Protein AF-A0A7S0ACU0-F1 (afdb_monomer)

Secondary structure (DSSP, 8-state):
---------------PPPPPEEEEETTS-GGGTTTTHHHHHHTTS-GGGTHHHHHHHHHHTTGGGS-THHHHHHHHHHHHH-HHHHHHHHHHHHHHHHTT----HHHHHHHHTHHHHHHHH-TT----PPPPEEEEEE-TTS-EEEEEE---SSGGGGGG-EEEEEE-GGG-EEEEEEESS-STT--SEEEETTTEEEE------

Radius of gyration: 19.1 Å; Cα contacts (8 Å, |Δi|>4): 267; chains: 1; bounding box: 38×54×59 Å

pLDDT: mean 87.56, std 16.33, range [36.94, 98.31]

Structure (mmCIF, N/CA/C/O backbone):
data_AF-A0A7S0ACU0-F1
#
_entry.id   AF-A0A7S0ACU0-F1
#
loop_
_atom_site.group_PDB
_atom_site.id
_atom_site.type_symbol
_atom_site.label_atom_id
_atom_site.label_alt_id
_atom_site.label_comp_id
_atom_site.label_asym_id
_atom_site.label_entity_id
_atom_site.label_seq_id
_atom_site.pdbx_PDB_ins_code
_atom_site.Cartn_x
_atom_site.Cartn_y
_atom_site.Cartn_z
_atom_site.occupancy
_atom_site.B_iso_or_equiv
_atom_site.auth_seq_id
_atom_site.auth_comp_id
_atom_site.auth_asym_id
_atom_site.auth_atom_id
_atom_site.pdbx_PDB_model_num
ATOM 1 N N . MET A 1 1 ? -15.980 -36.092 37.948 1.00 37.62 1 MET A N 1
ATOM 2 C CA . MET A 1 1 ? -15.256 -36.472 36.716 1.00 37.62 1 MET A CA 1
ATOM 3 C C . MET A 1 1 ? -15.548 -35.446 35.616 1.00 37.62 1 MET A C 1
ATOM 5 O O . MET A 1 1 ? -16.287 -35.740 34.692 1.00 37.62 1 MET A O 1
ATOM 9 N N . LEU A 1 2 ? -15.049 -34.212 35.766 1.00 36.94 2 LEU A N 1
ATOM 10 C CA . LEU A 1 2 ? -15.213 -33.113 34.794 1.00 36.94 2 LEU A CA 1
ATOM 11 C C . LEU A 1 2 ? -14.184 -32.008 35.104 1.00 36.94 2 LEU A C 1
ATOM 13 O O . LEU A 1 2 ? -14.514 -30.896 35.491 1.00 36.94 2 LEU A O 1
ATOM 17 N N . GLN A 1 3 ? -12.903 -32.361 35.023 1.00 41.22 3 GLN A N 1
ATOM 18 C CA . GLN A 1 3 ? -11.782 -31.418 35.090 1.00 41.22 3 GLN A CA 1
ATOM 19 C C . GLN A 1 3 ? -10.667 -31.937 34.182 1.00 41.22 3 GLN A C 1
ATOM 21 O O . GLN A 1 3 ? -9.696 -32.508 34.657 1.00 41.22 3 GLN A O 1
ATOM 26 N N . ALA A 1 4 ? -10.844 -31.817 32.868 1.00 43.84 4 ALA A N 1
ATOM 27 C CA . ALA A 1 4 ? -9.765 -32.006 31.896 1.00 43.84 4 ALA A CA 1
ATOM 28 C C . ALA A 1 4 ? -10.241 -31.555 30.511 1.00 43.84 4 ALA A C 1
ATOM 30 O O . ALA A 1 4 ? -10.623 -32.392 29.707 1.00 43.84 4 ALA A O 1
ATOM 31 N N . LEU A 1 5 ? -10.287 -30.242 30.253 1.00 40.16 5 LEU A N 1
ATOM 32 C CA . LEU A 1 5 ? -10.339 -29.672 28.890 1.00 40.16 5 LEU A CA 1
ATOM 33 C C . LEU A 1 5 ? -10.097 -28.147 28.899 1.00 40.16 5 LEU A C 1
ATOM 35 O O . LEU A 1 5 ? -10.743 -27.390 28.186 1.00 40.16 5 LEU A O 1
ATOM 39 N N . ALA A 1 6 ? -9.162 -27.675 29.730 1.00 43.44 6 ALA A N 1
ATOM 40 C CA . ALA A 1 6 ? -8.744 -26.265 29.761 1.00 43.44 6 ALA A CA 1
ATOM 41 C C . ALA A 1 6 ? -7.253 -26.075 29.427 1.00 43.44 6 ALA A C 1
ATOM 43 O O . ALA A 1 6 ? -6.671 -25.039 29.730 1.00 43.44 6 ALA A O 1
ATOM 44 N N . ALA A 1 7 ? -6.619 -27.068 28.803 1.00 44.06 7 ALA A N 1
ATOM 45 C CA . ALA A 1 7 ? -5.207 -27.020 28.450 1.00 44.06 7 ALA A CA 1
ATOM 46 C C . ALA A 1 7 ? -5.041 -27.386 26.975 1.00 44.06 7 ALA A C 1
ATOM 48 O O . ALA A 1 7 ? -5.123 -28.559 26.629 1.00 44.06 7 ALA A O 1
ATOM 49 N N . CYS A 1 8 ? -4.897 -26.356 26.134 1.00 38.16 8 CYS A N 1
ATOM 50 C CA . CYS A 1 8 ? -4.106 -26.308 24.892 1.00 38.16 8 CYS A CA 1
ATOM 51 C C . CYS A 1 8 ? -4.628 -25.210 23.952 1.00 38.16 8 CYS A C 1
ATOM 53 O O . CYS A 1 8 ? -5.003 -25.457 22.813 1.00 38.16 8 CYS A O 1
ATOM 55 N N . VAL A 1 9 ? -4.586 -23.960 24.411 1.00 43.41 9 VAL A N 1
ATOM 56 C CA . VAL A 1 9 ? -4.218 -22.862 23.511 1.00 43.41 9 VAL A CA 1
ATOM 57 C C . VAL A 1 9 ? -2.882 -22.358 24.029 1.00 43.41 9 VAL A C 1
ATOM 59 O O . VAL A 1 9 ? -2.783 -21.314 24.665 1.00 43.41 9 VAL A O 1
ATOM 62 N N . VAL A 1 10 ? -1.839 -23.171 23.836 1.00 41.75 10 VAL A N 1
ATOM 63 C CA . VAL A 1 10 ? -0.476 -22.644 23.848 1.00 41.75 10 VAL A CA 1
ATOM 64 C C . VAL A 1 10 ? -0.426 -21.731 22.637 1.00 41.75 10 VAL A C 1
ATOM 66 O O . VAL A 1 10 ? -0.295 -22.184 21.502 1.00 41.75 10 VAL A O 1
ATOM 69 N N . GLY A 1 11 ? -0.656 -20.443 22.879 1.00 39.25 11 GLY A N 1
ATOM 70 C CA . GLY A 1 11 ? -0.396 -19.421 21.892 1.00 39.25 11 GLY A CA 1
ATOM 71 C C . GLY A 1 11 ? 1.070 -19.541 21.517 1.00 39.25 11 GLY A C 1
ATOM 72 O O . GLY A 1 11 ? 1.942 -19.157 22.294 1.00 39.25 11 GLY A O 1
ATOM 73 N N . LEU A 1 12 ? 1.342 -20.071 20.326 1.00 38.56 12 LEU A N 1
ATOM 74 C CA . LEU A 1 12 ? 2.541 -19.708 19.592 1.00 38.56 12 LEU A CA 1
ATOM 75 C C . LEU A 1 12 ? 2.435 -18.200 19.329 1.00 38.56 12 LEU A C 1
ATOM 77 O O . LEU A 1 12 ? 2.059 -17.756 18.250 1.00 38.56 12 LEU A O 1
ATOM 81 N N . VAL A 1 13 ? 2.756 -17.390 20.333 1.00 43.22 13 VAL A N 1
ATOM 82 C CA . VAL A 1 13 ? 3.259 -16.049 20.079 1.00 43.22 13 VAL A CA 1
ATOM 83 C C . VAL A 1 13 ? 4.705 -16.284 19.675 1.00 43.22 13 VAL A C 1
ATOM 85 O O . VAL A 1 13 ? 5.627 -16.149 20.473 1.00 43.22 13 VAL A O 1
ATOM 88 N N . ALA A 1 14 ? 4.909 -16.740 18.435 1.00 44.75 14 ALA A N 1
ATOM 89 C CA . ALA A 1 14 ? 6.182 -16.483 17.791 1.00 44.75 14 ALA A CA 1
ATOM 90 C C . ALA A 1 14 ? 6.399 -14.977 17.947 1.00 44.75 14 ALA A C 1
ATOM 92 O O . ALA A 1 14 ? 5.521 -14.201 17.569 1.00 44.75 14 ALA A O 1
ATOM 93 N N . ALA A 1 15 ? 7.495 -14.579 18.592 1.00 41.75 15 ALA A N 1
ATOM 94 C CA . ALA A 1 15 ? 7.873 -13.182 18.720 1.00 41.75 15 ALA A CA 1
ATOM 95 C C . ALA A 1 15 ? 8.144 -12.640 17.309 1.00 41.75 15 ALA A C 1
ATOM 97 O O . ALA A 1 15 ? 9.270 -12.648 16.823 1.00 41.75 15 ALA A O 1
ATOM 98 N N . SER A 1 16 ? 7.085 -12.262 16.600 1.00 65.31 16 SER A N 1
ATOM 99 C CA . SER A 1 16 ? 7.174 -11.550 15.342 1.00 65.31 16 SER A CA 1
ATOM 100 C C . SER A 1 16 ? 7.453 -10.101 15.691 1.00 65.31 16 SER A C 1
ATOM 102 O O . SER A 1 16 ? 6.640 -9.469 16.372 1.00 65.31 16 SER A O 1
ATOM 104 N N . THR A 1 17 ? 8.587 -9.574 15.235 1.00 79.50 17 THR A N 1
ATOM 105 C CA . THR A 1 17 ? 8.820 -8.131 15.242 1.00 79.50 17 THR A CA 1
ATOM 106 C C . THR A 1 17 ? 7.629 -7.467 14.547 1.00 79.50 17 THR A C 1
ATOM 108 O O . THR A 1 17 ? 7.300 -7.868 13.425 1.00 79.50 17 THR A O 1
ATOM 111 N N . PRO A 1 18 ? 6.930 -6.522 15.199 1.00 86.94 18 PRO A N 1
ATOM 112 C CA . PRO A 1 18 ? 5.824 -5.836 14.554 1.00 86.94 18 PRO A CA 1
ATOM 113 C C . PRO A 1 18 ? 6.342 -5.092 13.316 1.00 86.94 18 PRO A C 1
ATOM 115 O O . PRO A 1 18 ? 7.474 -4.598 13.339 1.00 86.94 18 PRO A O 1
ATOM 118 N N . PRO A 1 19 ? 5.540 -4.992 12.241 1.00 92.50 19 PRO A N 1
ATOM 119 C CA . PRO A 1 19 ? 5.916 -4.180 11.094 1.00 92.50 19 PRO A CA 1
ATOM 120 C C . PRO A 1 19 ? 6.144 -2.727 11.535 1.00 92.50 19 PRO A C 1
ATOM 122 O O . PRO A 1 19 ? 5.465 -2.261 12.463 1.00 92.50 19 PRO A O 1
ATOM 125 N N . PRO A 1 20 ? 7.070 -1.999 10.890 1.00 95.06 20 PRO A N 1
ATOM 126 C CA . PRO A 1 20 ? 7.347 -0.622 11.256 1.00 95.06 20 PRO A CA 1
ATOM 127 C C . PRO A 1 20 ? 6.072 0.224 11.170 1.00 95.06 20 PRO A C 1
ATOM 129 O O . PRO A 1 20 ? 5.258 0.095 10.250 1.00 95.06 20 PRO A O 1
ATOM 132 N N . ALA A 1 21 ? 5.876 1.070 12.180 1.00 95.81 21 ALA A N 1
ATOM 133 C CA . ALA A 1 21 ? 4.723 1.952 12.250 1.00 95.81 21 ALA A CA 1
ATOM 134 C C . ALA A 1 21 ? 4.908 3.160 11.326 1.00 95.81 21 ALA A C 1
ATOM 136 O O . ALA A 1 21 ? 6.007 3.718 11.241 1.00 95.81 21 ALA A O 1
ATOM 137 N N . PHE A 1 22 ? 3.825 3.588 10.685 1.00 97.25 22 PHE A N 1
ATOM 138 C CA . PHE A 1 22 ? 3.787 4.771 9.834 1.00 97.25 22 PHE A CA 1
ATOM 139 C C . PHE A 1 22 ? 2.453 5.508 10.001 1.00 97.25 22 PHE A C 1
ATOM 141 O O . PHE A 1 22 ? 1.385 4.890 10.052 1.00 97.25 22 PHE A O 1
ATOM 148 N N . GLU A 1 23 ? 2.513 6.834 10.112 1.00 97.50 23 GLU A N 1
ATOM 149 C CA . GLU A 1 23 ? 1.326 7.677 10.235 1.00 97.50 23 GLU A CA 1
ATOM 150 C C . GLU A 1 23 ? 0.996 8.316 8.888 1.00 97.50 23 GLU A C 1
ATOM 152 O O . GLU A 1 23 ? 1.799 9.050 8.321 1.00 97.50 23 GLU A O 1
ATOM 157 N N . VAL A 1 24 ? -0.208 8.046 8.393 1.00 97.44 24 VAL A N 1
ATOM 158 C CA . VAL A 1 24 ? -0.747 8.646 7.175 1.00 97.44 24 VAL A CA 1
ATOM 159 C C . VAL A 1 24 ? -1.578 9.852 7.596 1.00 97.44 24 VAL A C 1
ATOM 161 O O . VAL A 1 24 ? -2.700 9.699 8.088 1.00 97.44 24 VAL A O 1
ATOM 164 N N . ASN A 1 25 ? -1.028 11.054 7.438 1.00 97.25 25 ASN A N 1
ATOM 165 C CA . ASN A 1 25 ? -1.750 12.282 7.756 1.00 97.25 25 ASN A CA 1
ATOM 166 C C . ASN A 1 25 ? -2.656 12.692 6.586 1.00 97.25 25 ASN A C 1
ATOM 168 O O . ASN A 1 25 ? -2.197 13.227 5.579 1.00 97.25 25 ASN A O 1
ATOM 172 N N . LEU A 1 26 ? -3.962 12.479 6.747 1.00 96.69 26 LEU A N 1
ATOM 173 C CA . LEU A 1 26 ? -4.975 12.751 5.728 1.00 96.69 26 LEU A CA 1
ATOM 174 C C . LEU A 1 26 ? -5.248 14.246 5.509 1.00 96.69 26 LEU A C 1
ATOM 176 O O . LEU A 1 26 ? -5.967 14.587 4.572 1.00 96.69 26 LEU A O 1
ATOM 180 N N . THR A 1 27 ? -4.681 15.138 6.331 1.00 97.00 27 THR A N 1
ATOM 181 C CA . THR A 1 27 ? -4.747 16.589 6.091 1.00 97.00 27 THR A CA 1
ATOM 182 C C . THR A 1 27 ? -3.709 17.076 5.081 1.00 97.00 27 THR A C 1
ATOM 184 O O . THR A 1 27 ? -3.821 18.199 4.592 1.00 97.00 27 THR A O 1
ATOM 187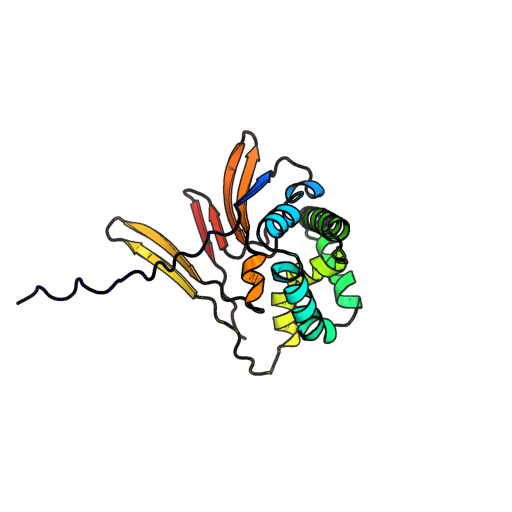 N N . LEU A 1 28 ? -2.710 16.250 4.750 1.00 98.00 28 LEU A N 1
ATOM 188 C CA . LEU A 1 28 ? -1.723 16.573 3.725 1.00 98.00 28 LEU A CA 1
ATOM 189 C C . LEU A 1 28 ? -2.316 16.420 2.314 1.00 98.00 28 LEU A C 1
ATOM 191 O O . LEU A 1 28 ? -3.211 15.587 2.104 1.00 98.00 28 LEU A O 1
ATOM 195 N N . PRO A 1 29 ? -1.781 17.164 1.321 1.00 98.25 29 PRO A N 1
ATOM 196 C CA . PRO A 1 29 ? -2.053 16.889 -0.085 1.00 98.25 29 PRO A CA 1
ATOM 197 C C . PRO A 1 29 ? -1.793 15.406 -0.397 1.00 98.25 29 PRO A C 1
ATOM 199 O O . PRO A 1 29 ? -0.795 14.884 0.105 1.00 98.25 29 PRO A O 1
ATOM 202 N N . PRO A 1 30 ? -2.629 14.731 -1.214 1.00 98.19 30 PRO A N 1
ATOM 203 C CA . PRO A 1 30 ? -2.528 13.289 -1.457 1.00 98.19 30 PRO A CA 1
ATOM 204 C C . PRO A 1 30 ? -1.113 12.802 -1.787 1.00 98.19 30 PRO A C 1
ATOM 206 O O . PRO A 1 30 ? -0.618 11.881 -1.145 1.00 98.19 30 PRO A O 1
ATOM 209 N N . PHE A 1 31 ? -0.415 13.517 -2.672 1.00 98.25 31 PHE A N 1
ATOM 210 C CA . PHE A 1 31 ? 0.984 13.272 -3.031 1.00 98.25 31 PHE A CA 1
ATOM 211 C C . PHE A 1 31 ? 1.932 13.109 -1.827 1.00 98.25 31 PHE A C 1
ATOM 213 O O . PHE A 1 31 ? 2.843 12.293 -1.848 1.00 98.25 31 PHE A O 1
ATOM 220 N N . ASN A 1 32 ? 1.688 13.842 -0.739 1.00 98.31 32 ASN A N 1
ATOM 221 C CA . ASN A 1 32 ? 2.551 13.873 0.440 1.00 98.31 32 ASN A CA 1
ATOM 222 C C . ASN A 1 32 ? 2.115 12.918 1.563 1.00 98.31 32 ASN A C 1
ATOM 224 O O . ASN A 1 32 ? 2.837 12.780 2.547 1.00 98.31 32 ASN A O 1
ATOM 228 N N . ARG A 1 33 ? 0.944 12.270 1.470 1.00 97.88 33 ARG A N 1
ATOM 229 C CA . ARG A 1 33 ? 0.377 11.473 2.582 1.00 97.88 33 ARG A CA 1
ATOM 230 C C . ARG A 1 33 ? 1.233 10.264 2.965 1.00 97.88 33 ARG A C 1
ATOM 232 O O . ARG A 1 33 ? 1.201 9.841 4.118 1.00 97.88 33 ARG A O 1
ATOM 239 N N . TYR A 1 34 ? 1.978 9.726 2.002 1.00 97.31 34 TYR A N 1
ATOM 240 C CA . TYR A 1 34 ? 2.861 8.570 2.168 1.00 97.31 34 TYR A CA 1
ATOM 241 C C . TYR A 1 34 ? 4.348 8.922 2.086 1.00 97.31 34 TYR A C 1
ATOM 243 O O . TYR A 1 34 ? 5.181 8.022 2.123 1.00 97.31 34 TYR A O 1
ATOM 251 N N . HIS A 1 35 ? 4.700 10.207 2.009 1.00 96.75 35 HIS A N 1
ATOM 252 C CA . HIS A 1 35 ? 6.098 10.616 1.941 1.00 96.75 35 HIS A CA 1
ATOM 253 C C . HIS A 1 35 ? 6.838 10.190 3.223 1.00 96.75 35 HIS A C 1
ATOM 255 O O . HIS A 1 35 ? 6.444 10.539 4.338 1.00 96.75 35 HIS A O 1
ATOM 261 N N . GLY A 1 36 ? 7.899 9.403 3.062 1.00 96.81 36 GLY A N 1
ATOM 262 C CA . GLY A 1 36 ? 8.671 8.780 4.135 1.00 96.81 36 GLY A CA 1
ATOM 263 C C . GLY A 1 36 ? 8.326 7.305 4.363 1.00 96.81 36 GLY A C 1
ATOM 264 O O . GLY A 1 36 ? 8.984 6.653 5.179 1.00 96.81 36 GLY A O 1
ATOM 265 N N . ALA A 1 37 ? 7.307 6.759 3.691 1.00 97.00 37 ALA A N 1
ATOM 266 C CA . ALA A 1 37 ? 6.910 5.361 3.848 1.00 97.00 37 ALA A CA 1
ATOM 267 C C . ALA A 1 37 ? 7.976 4.409 3.289 1.00 97.00 37 ALA A C 1
ATOM 269 O O . ALA A 1 37 ? 8.290 3.400 3.926 1.00 97.00 37 ALA A O 1
ATOM 270 N N . VAL A 1 38 ? 8.578 4.751 2.143 1.00 97.12 38 VAL A N 1
ATOM 271 C CA . VAL A 1 38 ? 9.663 3.959 1.542 1.00 97.12 38 VAL A CA 1
ATOM 272 C C . VAL A 1 38 ? 10.875 3.980 2.461 1.00 97.12 38 VAL A C 1
ATOM 274 O O . VAL A 1 38 ? 11.390 2.920 2.822 1.00 97.12 38 VAL A O 1
ATOM 277 N N . ARG A 1 39 ? 11.279 5.169 2.924 1.00 96.75 39 ARG A N 1
ATOM 278 C CA . ARG A 1 39 ? 12.377 5.320 3.884 1.00 96.75 39 ARG A CA 1
ATOM 279 C C . ARG A 1 39 ? 12.147 4.494 5.142 1.00 96.75 39 ARG A C 1
ATOM 281 O O . ARG A 1 39 ? 13.057 3.802 5.579 1.00 96.75 39 ARG A O 1
ATOM 288 N N . ARG A 1 40 ? 10.931 4.5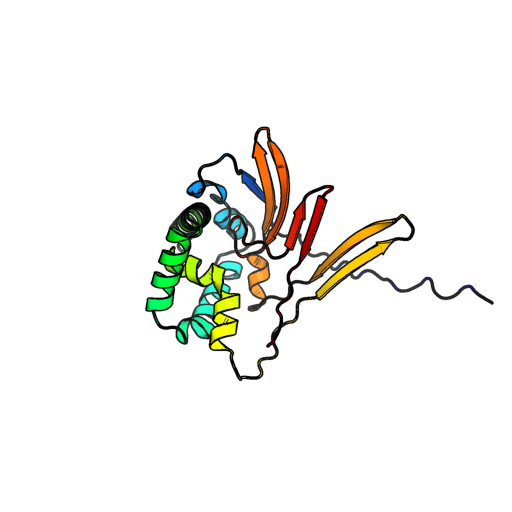06 5.695 1.00 97.06 40 ARG A N 1
ATOM 289 C CA . ARG A 1 40 ? 10.592 3.741 6.903 1.00 97.06 40 ARG A CA 1
ATOM 290 C C . ARG A 1 40 ? 10.798 2.234 6.723 1.00 97.06 40 ARG A C 1
ATOM 292 O O . ARG A 1 40 ? 11.234 1.557 7.655 1.00 97.06 40 ARG A O 1
ATOM 299 N N . VAL A 1 41 ? 10.519 1.701 5.535 1.00 96.88 41 VAL A N 1
ATOM 300 C CA . VAL A 1 41 ? 10.851 0.308 5.211 1.00 96.88 41 VAL A CA 1
ATOM 301 C C . VAL A 1 41 ? 12.358 0.119 5.105 1.00 96.88 41 VAL A C 1
ATOM 303 O O . VAL A 1 41 ? 12.886 -0.801 5.727 1.00 96.88 41 VAL A O 1
ATOM 306 N N . LEU A 1 42 ? 13.052 1.006 4.387 1.00 96.38 42 LEU A N 1
ATOM 307 C CA . LEU A 1 42 ? 14.499 0.922 4.168 1.00 96.38 42 LEU A CA 1
ATOM 308 C C . LEU A 1 42 ? 15.330 1.061 5.456 1.00 96.38 42 LEU A C 1
ATOM 310 O O . LEU A 1 42 ? 16.388 0.448 5.570 1.00 96.38 42 LEU A O 1
ATOM 314 N N . GLU A 1 43 ? 14.826 1.792 6.453 1.00 96.00 43 GLU A N 1
ATOM 315 C CA . GLU A 1 43 ? 15.393 1.880 7.808 1.00 96.00 43 GLU A CA 1
ATOM 316 C C . GLU A 1 43 ? 15.370 0.528 8.545 1.00 96.00 43 GLU A C 1
ATOM 318 O O . GLU A 1 43 ? 16.186 0.294 9.435 1.00 96.00 43 GLU A O 1
ATOM 323 N N . THR A 1 44 ? 14.443 -0.368 8.185 1.00 94.94 44 THR A N 1
ATOM 324 C CA . THR A 1 44 ? 14.256 -1.678 8.836 1.00 94.94 44 THR A CA 1
ATOM 325 C C . THR A 1 44 ? 14.825 -2.829 7.999 1.00 94.94 44 THR A C 1
ATOM 327 O O . THR A 1 44 ? 15.352 -3.806 8.534 1.00 94.94 44 THR A O 1
ATOM 330 N N . HIS A 1 45 ? 14.711 -2.733 6.676 1.00 95.31 45 HIS A N 1
ATOM 331 C CA . HIS A 1 45 ? 15.088 -3.766 5.722 1.00 95.31 45 HIS A CA 1
ATOM 332 C C . HIS A 1 45 ? 15.746 -3.123 4.504 1.00 95.31 45 HIS A C 1
ATOM 334 O O . HIS A 1 45 ? 15.125 -2.298 3.844 1.00 95.31 45 HIS A O 1
ATOM 340 N N . THR A 1 46 ? 16.960 -3.546 4.140 1.00 96.38 46 THR A N 1
ATOM 341 C CA . THR A 1 46 ? 17.612 -3.036 2.920 1.00 96.38 46 THR A CA 1
ATOM 342 C C . THR A 1 46 ? 16.771 -3.330 1.674 1.00 96.38 46 THR A C 1
ATOM 344 O O . THR A 1 46 ? 15.898 -4.208 1.691 1.00 96.38 46 THR A O 1
ATOM 347 N N . ALA A 1 47 ? 17.034 -2.627 0.573 1.00 96.56 47 ALA A N 1
ATOM 348 C CA . ALA A 1 47 ? 16.321 -2.816 -0.688 1.00 96.56 47 ALA A CA 1
ATOM 349 C C . ALA A 1 47 ? 16.380 -4.277 -1.185 1.00 96.56 47 ALA A C 1
ATOM 351 O O . ALA A 1 47 ? 15.366 -4.828 -1.620 1.00 96.56 47 ALA A O 1
ATOM 352 N N . GLU A 1 48 ? 17.530 -4.935 -1.031 1.00 97.00 48 GLU A N 1
ATOM 353 C CA . GLU A 1 48 ? 17.798 -6.334 -1.402 1.00 97.00 48 GLU A CA 1
ATOM 354 C C . GLU A 1 48 ? 17.008 -7.332 -0.549 1.00 97.00 48 GLU A C 1
ATOM 356 O O . GLU A 1 48 ? 16.730 -8.452 -0.978 1.00 97.00 48 GLU A O 1
ATOM 361 N N . HIS A 1 49 ? 16.617 -6.920 0.656 1.00 96.31 49 HIS A N 1
ATOM 362 C CA . HIS A 1 49 ? 15.813 -7.711 1.579 1.00 96.31 49 HIS A CA 1
ATOM 363 C C . HIS A 1 49 ? 14.351 -7.255 1.646 1.00 96.31 49 HIS A C 1
ATOM 365 O O . HIS A 1 49 ? 13.597 -7.788 2.457 1.00 96.31 49 HIS A O 1
ATOM 371 N N . SER A 1 50 ? 13.919 -6.309 0.811 1.00 95.69 50 SER A N 1
ATOM 372 C CA . SER A 1 50 ? 12.552 -5.780 0.814 1.00 95.69 50 SER A CA 1
ATOM 373 C C . SER A 1 50 ? 12.014 -5.619 -0.610 1.00 95.69 50 SER A C 1
ATOM 375 O O . SER A 1 50 ? 11.415 -6.547 -1.149 1.00 95.69 50 SER A O 1
ATOM 377 N N . PHE A 1 51 ? 12.239 -4.467 -1.233 1.00 96.31 51 PHE A N 1
ATOM 378 C CA . PHE A 1 51 ? 11.659 -4.071 -2.512 1.00 96.31 51 PHE A CA 1
ATOM 379 C C . PHE A 1 51 ? 12.164 -4.880 -3.701 1.00 96.31 51 PHE A C 1
ATOM 381 O O . PHE A 1 51 ? 11.365 -5.390 -4.484 1.00 96.31 51 PHE A O 1
ATOM 388 N N . MET A 1 52 ? 13.484 -5.016 -3.841 1.00 96.06 52 MET A N 1
ATOM 389 C CA . MET A 1 52 ? 14.100 -5.623 -5.021 1.00 96.06 52 MET A CA 1
ATOM 390 C C . MET A 1 52 ? 13.6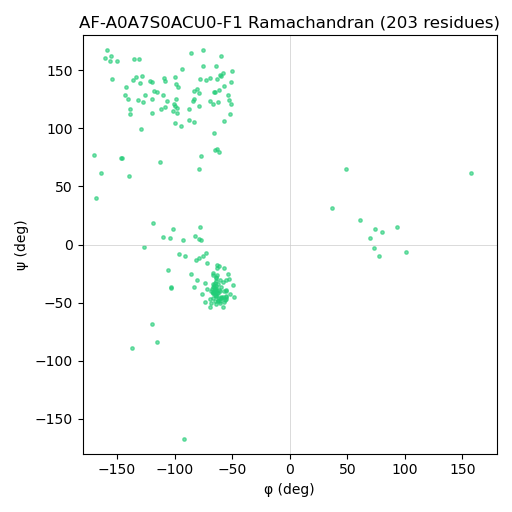15 -7.052 -5.280 1.00 96.06 52 MET A C 1
ATOM 392 O O . MET A 1 52 ? 13.110 -7.301 -6.373 1.00 96.06 52 MET A O 1
ATOM 396 N N . PRO A 1 53 ? 13.683 -7.998 -4.322 1.00 96.06 53 PRO A N 1
ATOM 397 C CA . PRO A 1 53 ? 13.250 -9.366 -4.594 1.00 96.06 53 PRO A CA 1
ATOM 398 C C . PRO A 1 53 ? 11.740 -9.459 -4.847 1.00 96.06 53 PRO A C 1
ATOM 400 O O . PRO A 1 53 ? 11.294 -10.357 -5.560 1.00 96.06 53 PRO A O 1
ATOM 403 N N . VAL A 1 54 ? 10.949 -8.528 -4.303 1.00 94.81 54 VAL A N 1
ATOM 404 C CA . VAL A 1 54 ? 9.514 -8.444 -4.579 1.00 94.81 54 VAL A CA 1
ATOM 405 C C . VAL A 1 54 ? 9.274 -8.006 -6.021 1.00 94.81 54 VAL A C 1
ATOM 407 O O . VAL A 1 54 ? 8.591 -8.714 -6.760 1.00 94.81 54 VAL A O 1
ATOM 410 N N . PHE A 1 55 ? 9.855 -6.887 -6.454 1.00 94.81 55 PHE A N 1
ATOM 411 C CA . PHE A 1 55 ? 9.685 -6.400 -7.823 1.00 94.81 55 PHE A CA 1
ATOM 412 C C . PHE A 1 55 ? 10.257 -7.374 -8.855 1.00 94.81 55 PHE A C 1
ATOM 414 O O . PHE A 1 55 ? 9.580 -7.666 -9.838 1.00 94.81 55 PHE A O 1
ATOM 421 N N . THR A 1 56 ? 11.433 -7.959 -8.604 1.00 95.44 56 THR A N 1
ATOM 422 C CA . THR A 1 56 ? 12.023 -8.998 -9.462 1.00 95.44 56 THR A CA 1
ATOM 423 C C . THR A 1 56 ? 11.088 -10.191 -9.618 1.00 95.44 56 THR A C 1
ATOM 425 O O . THR A 1 56 ? 10.780 -10.573 -10.745 1.00 95.44 56 THR A O 1
ATOM 428 N N . HIS A 1 57 ? 10.554 -10.728 -8.514 1.00 93.38 57 HIS A N 1
ATOM 429 C CA . HIS A 1 57 ? 9.620 -11.851 -8.574 1.00 93.38 57 HIS A CA 1
ATOM 430 C C . HIS A 1 57 ? 8.419 -11.543 -9.471 1.00 93.38 57 HIS A C 1
ATOM 432 O O . HIS A 1 57 ? 8.048 -12.357 -10.315 1.00 93.38 57 HIS A O 1
ATOM 438 N N . TRP A 1 58 ? 7.806 -10.368 -9.322 1.00 92.00 58 TRP A N 1
ATOM 439 C CA . TRP A 1 58 ? 6.627 -10.021 -10.111 1.00 92.00 58 TRP A CA 1
ATOM 440 C C . TRP A 1 58 ? 6.957 -9.704 -11.572 1.00 92.00 58 TRP A C 1
ATOM 442 O O . TRP A 1 58 ? 6.178 -10.071 -12.455 1.00 92.00 58 TRP A O 1
ATOM 452 N N . ASN A 1 59 ? 8.131 -9.119 -11.837 1.00 94.50 59 ASN A N 1
ATOM 453 C CA . ASN A 1 59 ? 8.665 -8.911 -13.187 1.00 94.50 59 ASN A CA 1
ATOM 454 C C . ASN A 1 59 ? 8.811 -10.247 -13.928 1.00 94.50 59 ASN A C 1
ATOM 456 O O . ASN A 1 59 ? 8.358 -10.389 -15.064 1.00 94.50 59 ASN A O 1
ATOM 460 N N . GLU A 1 60 ? 9.379 -11.245 -13.255 1.00 93.88 60 GLU A N 1
ATOM 461 C CA . GLU A 1 60 ? 9.660 -12.572 -13.807 1.00 93.88 60 GLU A CA 1
ATOM 462 C C . GLU A 1 60 ? 8.437 -13.497 -13.865 1.00 93.88 60 GLU A C 1
ATOM 464 O O . GLU A 1 60 ? 8.500 -14.548 -14.506 1.00 93.88 60 GLU A O 1
ATOM 469 N N . THR A 1 61 ? 7.322 -13.134 -13.223 1.00 90.62 61 THR A N 1
ATOM 470 C CA . THR A 1 61 ? 6.115 -13.972 -13.137 1.00 90.62 61 THR A CA 1
ATOM 471 C C . THR A 1 61 ? 4.917 -13.347 -13.847 1.00 90.62 61 THR A C 1
ATOM 473 O O . THR A 1 61 ? 4.638 -13.705 -14.992 1.00 90.62 61 THR A O 1
ATOM 476 N N . LEU A 1 62 ? 4.180 -12.450 -13.189 1.00 90.25 62 LEU A N 1
ATOM 477 C CA . LEU A 1 62 ? 2.949 -11.856 -13.709 1.00 90.25 62 LEU A CA 1
ATOM 478 C C . LEU A 1 62 ? 3.239 -10.842 -14.815 1.00 90.25 62 LEU A C 1
ATOM 480 O O . LEU A 1 62 ? 2.643 -10.917 -15.885 1.00 90.25 62 LEU A O 1
ATOM 484 N N . TRP A 1 63 ? 4.157 -9.905 -14.582 1.00 92.94 63 TRP A N 1
ATOM 485 C CA . TRP A 1 63 ? 4.343 -8.764 -15.478 1.00 92.94 63 TRP A CA 1
ATOM 486 C C . TRP A 1 63 ? 4.849 -9.167 -16.860 1.00 92.94 63 TRP A C 1
ATOM 488 O O . TRP A 1 63 ? 4.376 -8.612 -17.848 1.00 92.94 63 TRP A O 1
ATOM 498 N N . ARG A 1 64 ? 5.705 -10.193 -16.963 1.00 92.56 64 ARG A N 1
ATOM 499 C CA . ARG A 1 64 ? 6.137 -10.744 -18.261 1.00 92.56 64 ARG A CA 1
ATOM 500 C C . ARG A 1 64 ? 5.000 -11.323 -19.116 1.00 92.56 64 ARG A C 1
ATOM 502 O O . ARG A 1 64 ? 5.196 -11.533 -20.307 1.00 92.56 64 ARG A O 1
ATOM 509 N N . GLN A 1 65 ? 3.845 -11.629 -18.519 1.00 91.44 65 GLN A N 1
ATOM 510 C CA . GLN A 1 65 ? 2.671 -12.162 -19.224 1.00 91.44 65 GLN A CA 1
ATOM 511 C C . GLN A 1 65 ? 1.730 -11.051 -19.708 1.00 91.44 65 GLN A C 1
ATOM 513 O O . GLN A 1 65 ? 0.798 -11.319 -20.464 1.00 91.44 65 GLN A O 1
ATOM 518 N N . LEU A 1 66 ? 1.948 -9.807 -19.274 1.00 90.94 66 LEU A N 1
ATOM 519 C CA . LEU A 1 66 ? 1.100 -8.671 -19.613 1.00 90.94 66 LEU A CA 1
ATOM 520 C C . LEU A 1 66 ? 1.714 -7.847 -20.747 1.00 90.94 66 LEU A C 1
ATOM 522 O O . LEU A 1 66 ? 2.921 -7.634 -20.821 1.00 90.94 66 LEU A O 1
ATOM 526 N N . SER A 1 67 ? 0.856 -7.319 -21.621 1.00 93.19 67 SER A N 1
ATOM 527 C CA . SER A 1 67 ? 1.268 -6.301 -22.592 1.00 93.19 67 SER A CA 1
ATOM 528 C C . SER A 1 67 ? 1.733 -5.032 -21.859 1.00 93.19 67 SER A C 1
ATOM 530 O O . SER A 1 67 ? 1.058 -4.621 -20.910 1.00 93.19 67 SER A O 1
ATOM 532 N N . PRO A 1 68 ? 2.776 -4.324 -22.341 1.00 93.19 68 PRO A N 1
ATOM 533 C CA . PRO A 1 68 ? 3.189 -3.032 -21.780 1.00 93.19 68 PRO A CA 1
ATOM 534 C C . PRO A 1 68 ? 2.046 -2.008 -21.675 1.00 93.19 68 PRO A C 1
ATOM 536 O O . PRO A 1 68 ? 2.004 -1.204 -20.748 1.00 93.19 68 PRO A O 1
ATOM 539 N N . SER A 1 69 ? 1.058 -2.086 -22.574 1.00 95.81 69 SER A N 1
ATOM 540 C CA . SER A 1 69 ? -0.140 -1.233 -22.555 1.00 95.81 69 SER A CA 1
ATOM 541 C C . SER A 1 69 ? -1.023 -1.406 -21.312 1.00 95.81 69 SER A C 1
ATOM 543 O O . SER A 1 69 ? -1.900 -0.583 -21.067 1.00 95.81 69 SER A O 1
ATOM 545 N N . VAL A 1 70 ? -0.878 -2.496 -20.551 1.00 94.69 70 VAL A N 1
ATOM 546 C CA . VAL A 1 70 ? -1.632 -2.700 -19.305 1.00 94.69 70 VAL A CA 1
ATOM 547 C C . VAL A 1 70 ? -1.214 -1.668 -18.260 1.00 94.69 70 VAL A C 1
ATOM 549 O O . VAL A 1 70 ? -2.076 -1.096 -17.607 1.00 94.69 70 VAL A O 1
ATOM 552 N N . PHE A 1 71 ? 0.081 -1.368 -18.152 1.00 96.25 71 PHE A N 1
ATOM 553 C CA . PHE A 1 71 ? 0.606 -0.419 -17.169 1.00 96.25 71 PHE A CA 1
ATOM 554 C C . PHE A 1 71 ? 0.053 0.994 -17.385 1.00 96.25 71 PHE A C 1
ATOM 556 O O . PHE A 1 71 ? -0.482 1.594 -16.454 1.00 96.25 71 PHE A O 1
ATOM 563 N N . SER A 1 72 ? 0.090 1.492 -18.626 1.00 96.69 72 SER A N 1
ATOM 564 C CA . SER A 1 72 ? -0.456 2.814 -18.954 1.00 96.69 72 SER A CA 1
ATOM 565 C C . SER A 1 72 ? -1.977 2.874 -18.801 1.00 96.69 72 SER A C 1
ATOM 567 O O . SER A 1 72 ? -2.493 3.826 -18.227 1.00 96.69 72 SER A O 1
ATOM 569 N N . ARG A 1 73 ? -2.713 1.836 -19.223 1.00 96.31 73 ARG A N 1
ATOM 570 C CA . ARG A 1 73 ? -4.179 1.801 -19.071 1.00 96.31 73 ARG A CA 1
ATOM 571 C C . ARG A 1 73 ? -4.620 1.769 -17.610 1.00 96.31 73 ARG A C 1
ATOM 573 O O . ARG A 1 73 ? -5.591 2.439 -17.267 1.00 96.31 73 ARG A O 1
ATOM 580 N N . THR A 1 74 ? -3.923 1.023 -16.754 1.00 95.12 74 THR A N 1
ATOM 581 C CA . THR A 1 74 ? -4.222 0.999 -15.314 1.00 95.12 74 THR A CA 1
ATOM 582 C C . THR A 1 74 ? -3.918 2.350 -14.670 1.00 95.12 74 THR A C 1
ATOM 584 O O . THR A 1 74 ? -4.726 2.849 -13.890 1.00 95.12 74 THR A O 1
ATOM 587 N N . ALA A 1 75 ? -2.804 2.982 -15.046 1.00 96.62 75 ALA A N 1
ATOM 588 C CA . ALA A 1 75 ? -2.456 4.329 -14.602 1.00 96.62 75 ALA A CA 1
ATOM 589 C C . ALA A 1 75 ? -3.512 5.369 -15.008 1.00 96.62 75 ALA A C 1
ATOM 591 O O . ALA A 1 75 ? -3.958 6.166 -14.182 1.00 96.62 75 ALA A O 1
ATOM 592 N N . ASP A 1 76 ? -3.974 5.330 -16.259 1.00 97.88 76 ASP A N 1
ATOM 593 C CA . ASP A 1 76 ? -5.021 6.227 -16.752 1.00 97.88 76 ASP A CA 1
ATOM 594 C C . ASP A 1 76 ? -6.369 5.980 -16.064 1.00 97.88 76 ASP A C 1
ATOM 596 O O . ASP A 1 76 ? -7.097 6.931 -15.766 1.00 97.88 76 ASP A O 1
ATOM 600 N N . ALA A 1 77 ? -6.697 4.719 -15.764 1.00 96.12 77 ALA A N 1
ATOM 601 C CA . ALA A 1 77 ? -7.893 4.369 -15.005 1.00 96.12 77 ALA A CA 1
ATOM 602 C C . ALA A 1 77 ? -7.840 4.922 -13.572 1.00 96.12 77 ALA A C 1
ATOM 604 O O . ALA A 1 77 ? -8.819 5.519 -13.123 1.00 96.12 77 ALA A O 1
ATOM 605 N N . LEU A 1 78 ? -6.701 4.794 -12.882 1.00 94.94 78 LEU A N 1
ATOM 606 C CA . LEU A 1 78 ? -6.501 5.383 -11.554 1.00 94.94 78 LEU A CA 1
ATOM 607 C C . LEU A 1 78 ? -6.627 6.903 -11.587 1.00 94.94 78 LEU A C 1
ATOM 609 O O . LEU A 1 78 ? -7.405 7.456 -10.817 1.00 94.94 78 LEU A O 1
ATOM 613 N N . ARG A 1 79 ? -5.953 7.584 -12.522 1.00 97.25 79 ARG A N 1
ATOM 614 C CA . ARG A 1 79 ? -6.071 9.046 -12.677 1.00 97.25 79 ARG A CA 1
ATOM 615 C C . ARG A 1 79 ? -7.521 9.489 -12.878 1.00 97.25 79 ARG A C 1
ATOM 617 O O . ARG A 1 79 ? -7.934 10.508 -12.335 1.00 97.25 79 ARG A O 1
ATOM 624 N N . ARG A 1 80 ? -8.294 8.735 -13.665 1.00 97.62 80 ARG A N 1
ATOM 625 C CA . ARG A 1 80 ? -9.680 9.082 -14.004 1.00 97.62 80 ARG A CA 1
ATOM 626 C C . ARG A 1 80 ? -10.662 8.815 -12.868 1.00 97.62 80 ARG A C 1
ATOM 628 O O . ARG A 1 80 ? -11.573 9.611 -12.665 1.00 97.62 80 ARG A O 1
ATOM 635 N N . HIS A 1 81 ? -10.529 7.678 -12.192 1.00 96.31 81 HIS A N 1
ATOM 636 C CA . HIS A 1 81 ? -11.553 7.183 -11.268 1.00 96.31 81 HIS A CA 1
ATOM 637 C C . HIS A 1 81 ? -11.172 7.338 -9.793 1.00 96.31 81 HIS A C 1
ATOM 639 O O . HIS A 1 81 ? -12.058 7.383 -8.946 1.00 96.31 81 HIS A O 1
ATOM 645 N N . PHE A 1 82 ? -9.879 7.462 -9.495 1.00 96.31 82 PHE A N 1
ATOM 646 C CA . PHE A 1 82 ? -9.320 7.547 -8.145 1.00 96.31 82 PHE A CA 1
ATOM 647 C C . PHE A 1 82 ? -8.186 8.592 -8.089 1.00 96.31 82 PHE A C 1
ATOM 649 O O . PHE A 1 82 ? -7.041 8.253 -7.780 1.00 96.31 82 PHE A O 1
ATOM 656 N N . PRO A 1 83 ? -8.462 9.869 -8.425 1.00 96.81 83 PRO A N 1
ATOM 657 C CA . PRO A 1 83 ? -7.424 10.882 -8.629 1.00 96.81 83 PRO A CA 1
ATOM 658 C C . PRO A 1 83 ? -6.584 11.165 -7.376 1.00 96.81 83 PRO A C 1
ATOM 660 O O . PRO A 1 83 ? -5.386 11.403 -7.492 1.00 96.81 83 PRO A O 1
ATOM 663 N N . GLU A 1 84 ? -7.167 11.097 -6.175 1.00 97.12 84 GLU A N 1
ATOM 664 C CA . GLU A 1 84 ? -6.390 11.255 -4.938 1.00 97.12 84 GLU A CA 1
ATOM 665 C C . GLU A 1 84 ? -5.402 10.103 -4.735 1.00 97.12 84 GLU A C 1
ATOM 667 O O . GLU A 1 84 ? -4.234 10.336 -4.437 1.00 97.12 84 GLU A O 1
ATOM 672 N N . GLN A 1 85 ? -5.849 8.861 -4.933 1.00 96.19 85 GLN A N 1
ATOM 673 C CA . GLN A 1 85 ? -5.006 7.671 -4.801 1.00 96.19 85 GLN A CA 1
ATOM 674 C C . GLN A 1 85 ? -3.929 7.629 -5.885 1.00 96.19 85 GLN A C 1
ATOM 676 O O . GLN A 1 85 ? -2.814 7.180 -5.631 1.00 96.19 85 GLN A O 1
ATOM 681 N N . ALA A 1 86 ? -4.239 8.125 -7.085 1.00 97.00 86 ALA A N 1
ATOM 682 C CA . ALA A 1 86 ? -3.249 8.288 -8.138 1.00 97.00 86 ALA A CA 1
ATOM 683 C C . ALA A 1 86 ? -2.118 9.227 -7.687 1.00 97.00 86 ALA A C 1
ATOM 685 O O . ALA A 1 86 ? -0.948 8.896 -7.855 1.00 97.00 86 ALA A O 1
ATOM 686 N N . GLU A 1 87 ? -2.445 10.360 -7.064 1.00 98.19 87 GLU A N 1
ATOM 687 C CA . GLU A 1 87 ? -1.435 11.285 -6.543 1.00 98.19 87 GLU A CA 1
ATOM 688 C C . GLU A 1 87 ? -0.651 10.695 -5.357 1.00 98.19 87 GLU A C 1
ATOM 690 O O . GLU A 1 87 ? 0.568 10.838 -5.321 1.00 98.19 87 GLU A O 1
ATOM 695 N N . GLU A 1 88 ? -1.288 9.948 -4.448 1.00 97.75 88 GLU A N 1
ATOM 696 C CA . GLU A 1 88 ? -0.574 9.190 -3.400 1.00 97.75 88 GLU A CA 1
ATOM 697 C C . GLU A 1 88 ? 0.459 8.218 -3.996 1.00 97.75 88 GLU A C 1
ATOM 699 O O . GLU A 1 88 ? 1.619 8.207 -3.585 1.00 97.75 88 GLU A O 1
ATOM 704 N N . MET A 1 89 ? 0.066 7.436 -5.007 1.00 96.25 89 MET A N 1
ATOM 705 C CA . MET A 1 89 ? 0.977 6.511 -5.690 1.00 96.25 89 MET A CA 1
ATOM 706 C C . MET A 1 89 ? 2.099 7.232 -6.435 1.00 96.25 89 MET A C 1
ATOM 708 O O . MET A 1 89 ? 3.203 6.698 -6.530 1.00 96.25 89 MET A O 1
ATOM 712 N N . ARG A 1 90 ? 1.848 8.432 -6.971 1.00 97.75 90 ARG A N 1
ATOM 713 C CA . ARG A 1 90 ? 2.904 9.245 -7.588 1.00 97.75 90 ARG A CA 1
ATOM 714 C C . ARG A 1 90 ? 3.958 9.667 -6.572 1.00 97.75 90 ARG A C 1
ATOM 716 O O . ARG A 1 90 ? 5.135 9.521 -6.879 1.00 97.75 90 ARG A O 1
ATOM 723 N N . GLY A 1 91 ? 3.549 10.120 -5.388 1.00 97.88 91 GLY A N 1
ATOM 724 C CA . GLY A 1 91 ? 4.487 10.471 -4.318 1.00 97.88 91 GLY A CA 1
ATOM 725 C C . GLY A 1 91 ? 5.341 9.279 -3.879 1.00 97.88 91 GLY A C 1
ATOM 726 O O . GLY A 1 91 ? 6.550 9.398 -3.716 1.00 97.88 91 GLY A O 1
ATOM 727 N N . ILE A 1 92 ? 4.741 8.088 -3.786 1.00 97.50 92 ILE A N 1
ATOM 728 C CA . ILE A 1 92 ? 5.478 6.856 -3.461 1.00 97.50 92 ILE A CA 1
ATOM 729 C C . ILE A 1 92 ? 6.451 6.472 -4.580 1.00 97.50 92 ILE A C 1
ATOM 731 O O . ILE A 1 92 ? 7.575 6.060 -4.300 1.00 97.50 92 ILE A O 1
ATOM 735 N N . ALA A 1 93 ? 6.039 6.587 -5.847 1.00 97.50 93 ALA A N 1
ATOM 736 C CA . ALA A 1 93 ? 6.919 6.315 -6.982 1.00 97.50 93 ALA A CA 1
ATOM 737 C C . ALA A 1 93 ? 8.125 7.267 -7.008 1.00 97.50 93 ALA A C 1
ATOM 739 O O . ALA A 1 93 ? 9.233 6.819 -7.293 1.00 97.50 93 ALA A O 1
ATOM 740 N N . GLU A 1 94 ? 7.921 8.547 -6.683 1.00 98.12 94 GLU A N 1
ATOM 741 C CA . GLU A 1 94 ? 9.004 9.527 -6.545 1.00 98.12 94 GLU A CA 1
ATOM 742 C C . GLU A 1 94 ? 9.987 9.105 -5.445 1.00 98.12 94 GLU A C 1
ATOM 744 O O . GLU A 1 94 ? 11.175 8.952 -5.719 1.00 98.12 94 GLU A O 1
ATOM 749 N N . GLU A 1 95 ? 9.499 8.776 -4.245 1.00 97.50 95 GLU A N 1
ATOM 750 C CA . GLU A 1 95 ? 10.366 8.362 -3.133 1.00 97.50 95 GLU A CA 1
ATOM 751 C C . GLU A 1 95 ? 11.126 7.048 -3.426 1.00 97.50 95 GLU A C 1
ATOM 753 O O . GLU A 1 95 ? 12.288 6.885 -3.038 1.00 97.50 95 GLU A O 1
ATOM 758 N N . LEU A 1 96 ? 10.506 6.101 -4.143 1.00 97.56 96 LEU A N 1
ATOM 759 C CA . LEU A 1 96 ? 11.187 4.890 -4.620 1.00 97.56 96 LEU A CA 1
ATOM 760 C C . LEU A 1 96 ? 12.340 5.237 -5.571 1.00 97.56 96 LEU A C 1
ATOM 762 O O . LEU A 1 96 ? 13.441 4.710 -5.402 1.00 97.56 96 LEU A O 1
ATOM 766 N N . GLN A 1 97 ? 12.112 6.133 -6.534 1.00 97.44 97 GLN A N 1
ATOM 767 C CA . GLN A 1 97 ? 13.133 6.559 -7.496 1.00 97.44 97 GLN A CA 1
ATOM 768 C C . GLN A 1 97 ? 14.285 7.300 -6.820 1.00 97.44 97 GLN A C 1
ATOM 770 O O . GLN A 1 97 ? 15.446 6.999 -7.099 1.00 97.44 97 GLN A O 1
ATOM 775 N N . GLU A 1 98 ? 13.983 8.202 -5.886 1.00 97.12 98 GLU A N 1
ATOM 776 C CA . GLU A 1 98 ? 14.984 8.884 -5.057 1.00 97.12 98 GLU A CA 1
ATOM 777 C C . GLU A 1 98 ? 15.811 7.900 -4.217 1.00 97.12 98 GLU A C 1
ATOM 779 O O . GLU A 1 98 ? 16.998 8.119 -3.979 1.00 97.12 98 GLU A O 1
ATOM 784 N N . SER A 1 99 ? 15.209 6.773 -3.830 1.00 96.50 99 SER A N 1
ATOM 785 C CA . SER A 1 99 ? 15.878 5.676 -3.122 1.00 96.50 99 SER A CA 1
ATOM 786 C C . SER A 1 99 ? 16.650 4.723 -4.050 1.00 96.50 99 SER A C 1
ATOM 788 O O . SER A 1 99 ? 17.121 3.677 -3.605 1.00 96.50 99 SER A O 1
ATOM 790 N N . GLY A 1 100 ? 16.778 5.046 -5.342 1.00 96.38 100 GLY A N 1
ATOM 791 C CA . GLY A 1 100 ? 17.496 4.236 -6.331 1.00 96.38 100 GLY A CA 1
ATOM 792 C C . GLY A 1 100 ? 16.707 3.041 -6.881 1.00 96.38 100 GLY A C 1
ATOM 793 O O . GLY A 1 100 ? 17.280 2.200 -7.574 1.00 96.38 100 GLY A O 1
ATOM 794 N N . LEU A 1 101 ? 15.402 2.949 -6.603 1.00 95.44 101 LEU A N 1
ATOM 795 C CA . LEU A 1 101 ? 14.520 1.898 -7.113 1.00 95.44 101 LEU A CA 1
ATOM 796 C C . LEU A 1 101 ? 13.756 2.423 -8.342 1.00 95.44 101 LEU A C 1
ATOM 798 O O . LEU A 1 101 ? 12.908 3.302 -8.196 1.00 95.44 101 LEU A O 1
ATOM 802 N N . PRO A 1 102 ? 13.999 1.899 -9.560 1.00 93.81 102 PRO A N 1
ATOM 803 C CA . PRO A 1 102 ? 13.438 2.445 -10.800 1.00 93.81 102 PRO A CA 1
ATOM 804 C C . PRO A 1 102 ? 11.974 2.020 -11.003 1.00 93.81 102 PRO A C 1
ATOM 806 O O . PRO A 1 102 ? 11.639 1.274 -11.923 1.00 93.81 102 PRO A O 1
ATOM 809 N N . VAL A 1 103 ? 11.091 2.474 -10.117 1.00 94.94 103 VAL A N 1
ATOM 810 C CA . VAL A 1 103 ? 9.667 2.143 -10.114 1.00 94.94 103 VAL A CA 1
ATOM 811 C C . VAL A 1 103 ? 8.867 3.365 -10.548 1.00 94.94 103 VAL A C 1
ATOM 813 O O . VAL A 1 103 ? 8.903 4.409 -9.902 1.00 94.94 103 VAL A O 1
ATOM 816 N N . SER A 1 104 ? 8.137 3.251 -11.656 1.00 96.81 104 SER A N 1
ATOM 817 C CA . SER A 1 104 ? 7.285 4.334 -12.152 1.00 96.81 104 SER A CA 1
ATOM 818 C C . SER A 1 104 ? 5.898 4.329 -11.507 1.00 96.81 104 SER A C 1
ATOM 820 O O . SER A 1 104 ? 5.444 3.325 -10.951 1.00 96.81 104 SER A O 1
ATOM 822 N N . PHE A 1 105 ? 5.179 5.443 -11.652 1.00 97.06 105 PHE A N 1
ATOM 823 C CA . PHE A 1 105 ? 3.764 5.518 -11.297 1.00 97.06 105 PHE A CA 1
ATOM 824 C C . PHE A 1 105 ? 2.928 4.475 -12.055 1.00 97.06 105 PHE A C 1
ATOM 826 O O . PHE A 1 105 ? 2.054 3.843 -11.468 1.00 97.06 105 PHE A O 1
ATOM 833 N N . GLU A 1 106 ? 3.206 4.240 -13.339 1.00 97.12 106 GLU A N 1
ATOM 834 C CA . GLU A 1 106 ? 2.519 3.225 -14.142 1.00 97.12 106 GLU A CA 1
ATOM 835 C C . GLU A 1 106 ? 2.772 1.808 -13.610 1.00 97.12 106 GLU A C 1
ATOM 837 O O . GLU A 1 106 ? 1.859 0.979 -13.584 1.00 97.12 106 GLU A O 1
ATOM 842 N N . TYR A 1 107 ? 3.991 1.538 -13.132 1.00 95.94 107 TYR A N 1
ATOM 843 C CA . TYR A 1 107 ? 4.321 0.280 -12.468 1.00 95.94 107 TYR A CA 1
ATOM 844 C C . TYR A 1 107 ? 3.530 0.111 -11.167 1.00 95.94 107 TYR A C 1
ATOM 846 O O . TYR A 1 107 ? 2.868 -0.911 -10.986 1.00 95.94 107 TYR A O 1
ATOM 854 N N . LEU A 1 108 ? 3.538 1.118 -10.282 1.00 94.81 108 LEU A N 1
ATOM 855 C CA . LEU A 1 108 ? 2.768 1.076 -9.030 1.00 94.81 108 LEU A CA 1
ATOM 856 C C . LEU A 1 108 ? 1.254 1.022 -9.262 1.00 94.81 108 LEU A C 1
ATOM 858 O O . LEU A 1 108 ? 0.522 0.388 -8.505 1.00 94.81 108 LEU A O 1
ATOM 862 N N . SER A 1 109 ? 0.779 1.626 -10.344 1.00 94.19 109 SER A N 1
ATOM 863 C CA . SER A 1 109 ? -0.621 1.545 -10.748 1.00 94.19 109 SER A CA 1
ATOM 864 C C . SER A 1 109 ? -1.016 0.101 -11.057 1.00 94.19 109 SER A C 1
ATOM 866 O O . SER A 1 109 ? -2.015 -0.397 -10.543 1.00 94.19 109 SER A O 1
ATOM 868 N N . ALA A 1 110 ? -0.210 -0.612 -11.851 1.00 93.44 110 ALA A N 1
ATOM 869 C CA . ALA A 1 110 ? -0.425 -2.037 -12.100 1.00 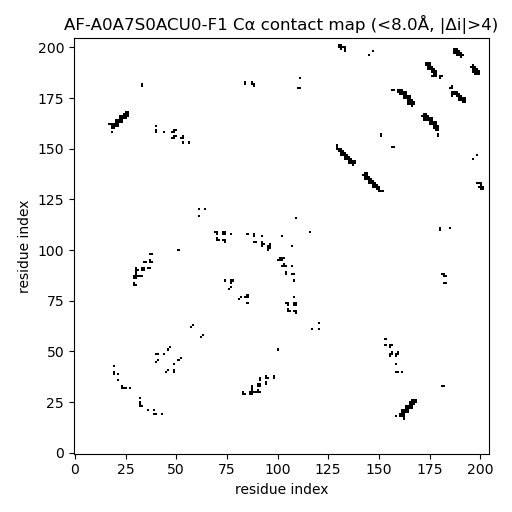93.44 110 ALA A CA 1
ATOM 870 C C . ALA A 1 110 ? -0.271 -2.870 -10.817 1.00 93.44 110 ALA A C 1
ATOM 872 O O . ALA A 1 110 ? -1.067 -3.778 -10.574 1.00 93.44 110 ALA A O 1
ATOM 873 N N . TRP A 1 111 ? 0.703 -2.529 -9.969 1.00 91.19 111 TRP A N 1
ATOM 874 C CA . TRP A 1 111 ? 0.924 -3.155 -8.666 1.00 91.19 111 TRP A CA 1
ATOM 875 C C . TRP A 1 111 ? -0.310 -3.118 -7.761 1.00 91.19 111 TRP A C 1
ATOM 877 O O . TRP A 1 111 ? -0.680 -4.141 -7.181 1.00 91.19 111 TRP A O 1
ATOM 887 N N . ALA A 1 112 ? -0.983 -1.971 -7.672 1.00 90.31 112 ALA A N 1
ATOM 888 C CA . ALA A 1 112 ? -2.185 -1.802 -6.859 1.00 90.31 112 ALA A CA 1
ATOM 889 C C . ALA A 1 112 ? -3.308 -2.780 -7.245 1.00 90.31 112 ALA A C 1
ATOM 891 O O . ALA A 1 112 ? -4.036 -3.269 -6.385 1.00 90.31 112 ALA A O 1
ATOM 892 N N . TYR A 1 113 ? -3.390 -3.133 -8.530 1.00 89.19 113 TYR A N 1
ATOM 893 C CA . TYR A 1 113 ? -4.350 -4.098 -9.069 1.00 89.19 113 TYR A CA 1
ATOM 894 C C . TYR A 1 113 ? -3.742 -5.479 -9.323 1.00 89.19 113 TYR A C 1
ATOM 896 O O . TYR A 1 113 ? -4.370 -6.317 -9.968 1.00 89.19 113 TYR A O 1
ATOM 904 N N . ARG A 1 114 ? -2.541 -5.764 -8.805 1.00 88.56 114 ARG A N 1
ATOM 905 C CA . ARG A 1 114 ? -1.815 -7.018 -9.060 1.00 88.56 114 ARG A CA 1
ATOM 906 C C . ARG A 1 114 ? -2.661 -8.258 -8.779 1.00 88.56 114 ARG A C 1
ATOM 908 O O . ARG A 1 114 ? -2.624 -9.188 -9.574 1.00 88.56 114 ARG A O 1
ATOM 915 N N . HIS A 1 115 ? -3.422 -8.277 -7.681 1.00 84.31 115 HIS A N 1
ATOM 916 C CA . HIS A 1 115 ? -4.303 -9.410 -7.364 1.00 84.31 115 HIS A CA 1
ATOM 917 C C . HIS A 1 115 ? -5.384 -9.621 -8.432 1.00 84.31 115 HIS A C 1
ATOM 919 O O . HIS A 1 115 ? -5.616 -10.754 -8.840 1.00 84.31 115 HIS A O 1
ATOM 925 N N . GLU A 1 116 ? -5.991 -8.546 -8.929 1.00 85.25 116 GLU A N 1
ATOM 926 C CA . GLU A 1 116 ? -7.029 -8.614 -9.964 1.00 85.25 116 GLU A CA 1
ATOM 927 C C . GLU A 1 116 ? -6.444 -8.993 -11.332 1.00 85.25 116 GLU A C 1
ATOM 929 O O . GLU A 1 116 ? -7.005 -9.805 -12.066 1.00 85.25 116 GLU A O 1
ATOM 934 N N . LEU A 1 117 ? -5.259 -8.475 -11.661 1.00 87.88 117 LEU A N 1
ATOM 935 C CA . LEU A 1 117 ? -4.523 -8.854 -12.869 1.00 87.88 117 LEU A CA 1
ATOM 936 C C . LEU A 1 117 ? -4.088 -10.321 -12.815 1.00 87.88 117 LEU A C 1
ATOM 938 O O . LEU A 1 117 ? -4.169 -11.031 -13.815 1.00 87.88 117 LEU A O 1
ATOM 942 N N . GLN A 1 118 ? -3.683 -10.799 -11.639 1.00 84.38 118 GLN A N 1
ATOM 943 C CA . GLN A 1 118 ? -3.382 -12.204 -11.416 1.00 84.38 118 GLN A CA 1
ATOM 944 C C . GLN A 1 118 ? -4.631 -13.074 -11.597 1.00 84.38 118 GLN A C 1
ATOM 946 O O . GLN A 1 118 ? -4.524 -14.112 -12.240 1.00 84.38 118 GLN A O 1
ATOM 951 N N . HIS A 1 119 ? -5.808 -12.650 -11.121 1.00 80.19 119 HIS A N 1
ATOM 952 C CA . HIS A 1 119 ? -7.073 -13.334 -11.416 1.00 80.19 119 HIS A CA 1
ATOM 953 C C . HIS A 1 119 ? -7.352 -13.421 -12.921 1.00 80.19 119 HIS A C 1
ATOM 955 O O . HIS A 1 119 ? -7.718 -14.489 -13.410 1.00 80.19 119 HIS A O 1
ATOM 961 N N . ALA A 1 120 ? -7.157 -12.323 -13.654 1.00 81.62 120 ALA A N 1
ATOM 962 C CA . ALA A 1 120 ? -7.421 -12.268 -15.089 1.00 81.62 120 ALA A CA 1
ATOM 963 C C . ALA A 1 120 ? -6.472 -13.159 -15.911 1.00 81.62 120 ALA A C 1
ATOM 965 O O . ALA A 1 120 ? -6.899 -13.768 -16.889 1.00 81.62 120 ALA A O 1
ATOM 966 N N . VAL A 1 121 ? -5.198 -13.259 -15.512 1.00 79.50 121 VAL A N 1
ATOM 967 C CA . VAL A 1 121 ? -4.191 -14.090 -16.198 1.00 79.50 121 VAL A CA 1
ATOM 968 C C . VAL A 1 121 ? -4.257 -15.558 -15.768 1.00 79.50 121 VAL A C 1
ATOM 970 O O . VAL A 1 121 ? -4.073 -16.444 -16.595 1.00 79.50 121 VAL A O 1
ATOM 973 N N . ALA A 1 122 ? -4.532 -15.843 -14.491 1.00 66.12 122 ALA A N 1
ATOM 974 C CA . ALA A 1 122 ? -4.527 -17.202 -13.941 1.00 66.12 122 ALA A CA 1
ATOM 975 C C . ALA A 1 122 ? -5.791 -18.022 -14.264 1.00 66.12 122 ALA A C 1
ATOM 977 O O . ALA A 1 122 ? -5.930 -19.148 -13.773 1.00 66.12 122 ALA A O 1
ATOM 978 N N . GLY A 1 123 ? -6.709 -17.491 -15.078 1.00 53.47 123 GLY A N 1
ATOM 979 C CA . GLY A 1 123 ? -7.858 -18.238 -15.578 1.00 53.47 123 GLY A CA 1
ATOM 980 C C . GLY A 1 123 ? -7.422 -19.565 -16.214 1.00 53.47 123 GLY A C 1
ATOM 981 O O . GLY A 1 123 ? -6.791 -19.563 -17.265 1.00 53.47 123 GLY A O 1
ATOM 982 N N . ALA A 1 124 ? -7.798 -20.680 -15.571 1.00 48.09 124 ALA A N 1
ATOM 983 C CA . ALA A 1 124 ? -7.669 -22.080 -16.011 1.00 48.09 124 ALA A CA 1
ATOM 984 C C . ALA A 1 124 ? -6.427 -22.913 -15.600 1.00 48.09 124 ALA A C 1
ATOM 986 O O . ALA A 1 124 ? -6.253 -24.006 -16.139 1.00 48.09 124 ALA A O 1
ATOM 987 N N . GLY A 1 125 ? -5.603 -22.510 -14.619 1.00 44.81 125 GLY A N 1
ATOM 988 C CA . GLY A 1 125 ? -4.380 -23.276 -14.297 1.00 44.81 125 GLY A CA 1
ATOM 989 C C . GLY A 1 125 ? -3.937 -23.337 -12.833 1.00 44.81 125 GLY A C 1
ATOM 990 O O . GLY A 1 125 ? -2.941 -22.718 -12.477 1.00 44.81 125 GLY A O 1
ATOM 991 N N . GLY A 1 126 ? -4.639 -24.129 -12.010 1.00 48.19 126 GLY A N 1
ATOM 992 C CA . GLY A 1 126 ? -4.109 -24.992 -10.931 1.00 48.19 126 GLY A CA 1
ATOM 993 C C . GLY A 1 126 ? -2.916 -24.555 -10.064 1.00 48.19 126 GLY A C 1
ATOM 994 O O . GLY A 1 126 ? -2.160 -25.417 -9.615 1.00 48.19 126 GLY A O 1
ATOM 995 N N . THR A 1 127 ? -2.704 -23.270 -9.794 1.00 52.66 127 THR A N 1
ATOM 996 C CA . THR A 1 127 ? -1.632 -22.842 -8.889 1.00 52.66 127 THR A CA 1
ATOM 997 C C . THR A 1 127 ? -2.126 -22.945 -7.449 1.00 52.66 127 THR A C 1
ATOM 999 O O . THR A 1 127 ? -3.159 -22.382 -7.094 1.00 52.66 127 THR A O 1
ATOM 1002 N N . ARG A 1 128 ? -1.393 -23.682 -6.600 1.00 54.38 128 ARG A N 1
ATOM 1003 C CA . ARG A 1 128 ? -1.589 -23.696 -5.138 1.00 54.38 128 ARG A CA 1
ATOM 1004 C C . ARG A 1 128 ? -1.255 -22.313 -4.581 1.00 54.38 128 ARG A C 1
ATOM 1006 O O . ARG A 1 128 ? -0.144 -22.069 -4.119 1.00 54.38 128 ARG A O 1
ATOM 1013 N N . LEU A 1 129 ? -2.204 -21.398 -4.681 1.00 62.41 129 LEU A N 1
ATOM 1014 C CA . LEU A 1 129 ? -2.078 -20.056 -4.141 1.00 62.41 129 LEU A CA 1
ATOM 1015 C C . LEU A 1 129 ? -2.179 -20.122 -2.616 1.00 62.41 129 LEU A C 1
ATOM 1017 O O . LEU A 1 129 ? -2.932 -20.919 -2.051 1.00 62.41 129 LEU A O 1
ATOM 1021 N N . ARG A 1 130 ? -1.364 -19.308 -1.944 1.00 67.50 130 ARG A N 1
ATOM 1022 C CA . ARG A 1 130 ? -1.375 -19.216 -0.485 1.00 67.50 130 ARG A CA 1
ATOM 1023 C C . ARG A 1 130 ? -2.716 -18.640 -0.032 1.00 67.50 130 ARG A C 1
ATOM 1025 O O . ARG A 1 130 ? -3.181 -17.641 -0.576 1.00 67.50 130 ARG A O 1
ATOM 1032 N N . ALA A 1 131 ? -3.345 -19.298 0.935 1.00 70.69 131 ALA A N 1
ATOM 1033 C CA . ALA A 1 131 ? -4.685 -18.955 1.377 1.00 70.69 131 ALA A CA 1
ATOM 1034 C C . ALA A 1 131 ? -4.630 -18.122 2.657 1.00 70.69 131 ALA A C 1
ATOM 1036 O O . ALA A 1 131 ? -4.180 -18.564 3.705 1.00 70.69 131 ALA A O 1
ATOM 1037 N N . CYS A 1 132 ? -5.163 -16.914 2.565 1.00 86.50 132 CYS A N 1
ATOM 1038 C CA . CYS A 1 132 ? -5.466 -16.075 3.709 1.00 86.50 132 CYS A CA 1
ATOM 1039 C C . CYS A 1 132 ? -6.462 -16.762 4.659 1.00 86.50 132 CYS A C 1
ATOM 1041 O O . CYS A 1 132 ? -7.386 -17.434 4.204 1.00 86.50 132 CYS A O 1
ATOM 1043 N N . THR A 1 133 ? -6.322 -16.548 5.969 1.00 90.81 133 THR A N 1
ATOM 1044 C CA . THR A 1 133 ? -7.298 -17.013 6.970 1.00 90.81 133 THR A CA 1
ATOM 1045 C C . THR A 1 133 ? -7.744 -15.840 7.823 1.00 90.81 133 THR A C 1
ATOM 1047 O O . THR A 1 133 ? -6.900 -15.135 8.363 1.00 90.81 133 THR A O 1
ATOM 1050 N N . GLY A 1 134 ? -9.056 -15.651 7.961 1.00 92.50 134 GLY A N 1
ATOM 1051 C CA . GLY A 1 134 ? -9.665 -14.666 8.852 1.00 92.50 134 GLY A CA 1
ATOM 1052 C C . GLY A 1 134 ? -10.591 -15.371 9.837 1.00 92.50 134 GLY A C 1
ATOM 1053 O O . GLY A 1 134 ? -11.270 -16.330 9.473 1.00 92.50 134 GLY A O 1
ATOM 1054 N N . VAL A 1 135 ? -10.596 -14.919 11.086 1.00 95.94 135 VAL A N 1
ATOM 1055 C CA . VAL A 1 135 ? -11.410 -15.467 12.172 1.00 95.94 135 VAL A CA 1
ATOM 1056 C C . VAL A 1 135 ? -12.100 -14.314 12.885 1.00 95.94 135 VAL A C 1
ATOM 1058 O O . VAL A 1 135 ? -11.442 -13.395 13.376 1.00 95.94 135 VAL A O 1
ATOM 1061 N N . VAL A 1 136 ? -13.426 -14.386 12.973 1.00 96.50 136 VAL A N 1
ATOM 1062 C CA . VAL A 1 136 ? -14.254 -13.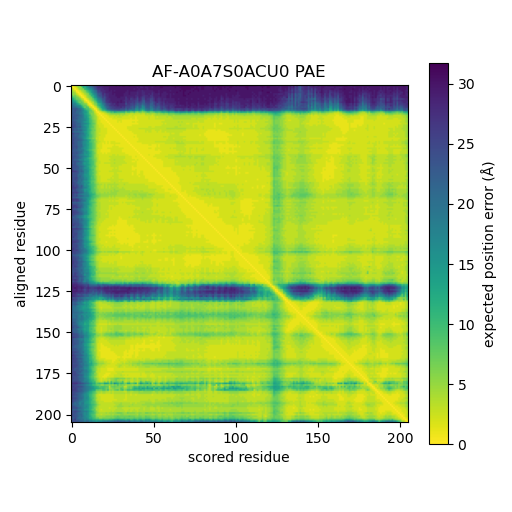473 13.764 1.00 96.50 136 VAL A CA 1
ATOM 1063 C C . VAL A 1 136 ? -14.998 -14.301 14.799 1.00 96.50 136 VAL A C 1
ATOM 1065 O O . VAL A 1 136 ? -15.677 -15.264 14.451 1.00 96.50 136 VAL A O 1
ATOM 1068 N N . VAL A 1 137 ? -14.861 -13.936 16.070 1.00 97.00 137 VAL A N 1
ATOM 1069 C CA . VAL A 1 137 ? -15.530 -14.616 17.185 1.00 97.00 137 VAL A CA 1
ATOM 1070 C C . VAL A 1 137 ? -16.163 -13.602 18.124 1.00 97.00 137 VAL A C 1
ATOM 1072 O O . VAL A 1 137 ? -15.599 -12.535 18.369 1.00 97.00 137 VAL A O 1
ATOM 1075 N N . GLN A 1 138 ? -17.316 -13.947 18.691 1.00 97.19 138 GLN A N 1
ATOM 1076 C CA . GLN A 1 138 ? -17.897 -13.230 19.820 1.00 97.19 138 GLN A CA 1
ATOM 1077 C C . GLN A 1 138 ? -17.565 -13.993 21.105 1.00 97.19 138 GLN A C 1
ATOM 1079 O O . GLN A 1 138 ? -17.825 -15.190 21.208 1.00 97.19 138 GLN A O 1
ATOM 1084 N N . GLY A 1 139 ? -16.948 -13.312 22.069 1.00 95.44 139 GLY A N 1
ATOM 1085 C CA . GLY A 1 139 ? -16.685 -13.881 23.388 1.00 95.44 139 GLY A CA 1
ATOM 1086 C C . GLY A 1 139 ? -17.945 -13.952 24.249 1.00 95.44 139 GLY A C 1
ATOM 1087 O O . GLY A 1 139 ? -18.952 -13.305 23.966 1.00 95.44 139 GLY A O 1
ATOM 1088 N N . THR A 1 140 ? -17.868 -14.692 25.356 1.00 96.81 140 THR A N 1
ATOM 1089 C CA . THR A 1 140 ? -18.933 -14.752 26.377 1.00 96.81 140 THR A CA 1
ATOM 1090 C C . THR A 1 140 ? -19.182 -13.404 27.059 1.00 96.81 140 THR A C 1
ATOM 1092 O O . THR A 1 140 ? -20.258 -13.172 27.595 1.00 96.81 140 THR A O 1
ATOM 1095 N N . ASP A 1 141 ? -18.206 -12.496 26.992 1.00 96.56 141 ASP A N 1
ATOM 1096 C CA . ASP A 1 141 ? -18.287 -11.093 27.410 1.00 96.56 141 ASP A CA 1
ATOM 1097 C C . ASP A 1 141 ? -19.037 -10.195 26.406 1.00 96.56 141 ASP A C 1
ATOM 1099 O O . ASP A 1 141 ? -19.068 -8.975 26.563 1.00 96.56 141 ASP A O 1
ATOM 1103 N N . GLY A 1 142 ? -19.587 -10.776 25.335 1.00 95.19 142 GLY A N 1
ATOM 1104 C CA . GLY A 1 142 ? -20.236 -10.061 24.241 1.00 95.19 142 GLY A CA 1
ATOM 1105 C C . GLY A 1 142 ? -19.264 -9.333 23.307 1.00 95.19 142 GLY A C 1
ATOM 1106 O O . GLY A 1 142 ? -19.712 -8.775 22.305 1.00 95.19 142 GLY A O 1
ATOM 1107 N N . ARG A 1 143 ? -17.948 -9.346 23.579 1.00 94.50 143 ARG A N 1
ATOM 1108 C CA . ARG A 1 143 ? -16.946 -8.628 22.779 1.00 94.50 143 ARG A CA 1
ATOM 1109 C C . ARG A 1 143 ? -16.582 -9.410 21.524 1.00 94.50 143 ARG A C 1
ATOM 1111 O O . ARG A 1 143 ? -16.256 -10.597 21.588 1.00 94.50 143 ARG A O 1
ATOM 1118 N N . VAL A 1 144 ? -16.549 -8.716 20.390 1.00 95.12 144 VAL A N 1
ATOM 1119 C CA . VAL A 1 144 ? -16.082 -9.271 19.115 1.00 95.12 144 VAL A CA 1
ATOM 1120 C C . VAL A 1 144 ? -14.559 -9.181 19.036 1.00 95.12 144 VAL A C 1
ATOM 1122 O O . VAL A 1 144 ? -13.974 -8.131 19.301 1.00 95.12 144 VAL A O 1
ATOM 1125 N N . ARG A 1 145 ? -13.914 -10.285 18.660 1.00 95.19 145 ARG A N 1
ATOM 1126 C CA . ARG A 1 145 ? -12.480 -10.373 18.367 1.00 95.19 145 ARG A CA 1
ATOM 1127 C C . ARG A 1 145 ? -12.323 -10.788 16.909 1.00 95.19 145 ARG A C 1
ATOM 1129 O O . ARG A 1 145 ? -12.972 -11.732 16.465 1.00 95.19 145 ARG A O 1
ATOM 1136 N N . HIS A 1 146 ? -11.469 -10.080 16.180 1.00 96.50 146 HIS A N 1
ATOM 1137 C CA . HIS A 1 146 ? -11.188 -10.334 14.771 1.00 96.50 146 HIS A CA 1
ATOM 1138 C C . HIS A 1 146 ? -9.676 -10.456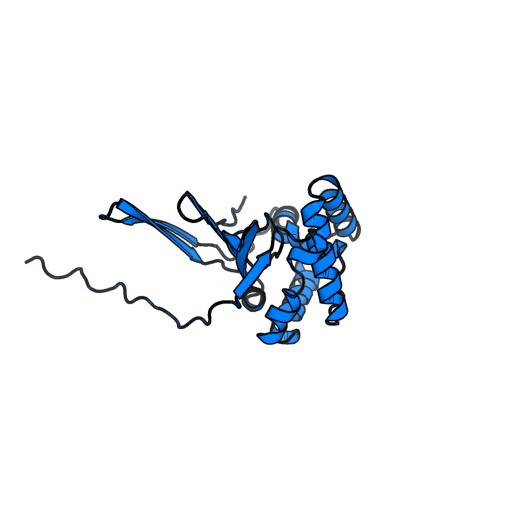 14.596 1.00 96.50 146 HIS A C 1
ATOM 1140 O O . HIS A 1 146 ? -8.934 -9.552 14.975 1.00 96.50 146 HIS A O 1
ATOM 1146 N N . GLY A 1 147 ? -9.229 -11.586 14.059 1.00 93.75 147 GLY A N 1
ATOM 1147 C CA . GLY A 1 147 ? -7.830 -11.849 13.744 1.00 93.75 147 GLY A CA 1
ATOM 1148 C C . GLY A 1 147 ? -7.694 -12.489 12.372 1.00 93.75 147 GLY A C 1
ATOM 1149 O O . GLY A 1 147 ? -8.654 -13.043 11.837 1.00 93.75 147 GLY A O 1
ATOM 1150 N N . ARG A 1 148 ? -6.499 -12.404 11.790 1.00 93.81 148 ARG A N 1
ATOM 1151 C CA . ARG A 1 148 ? -6.217 -12.997 10.485 1.00 93.81 148 ARG A CA 1
ATOM 1152 C C . ARG A 1 148 ? -4.731 -13.316 10.299 1.00 93.81 148 ARG A C 1
ATOM 1154 O O . ARG A 1 148 ? -3.894 -12.702 10.952 1.00 93.81 148 ARG A O 1
ATOM 1161 N N . ASN A 1 149 ? -4.431 -14.174 9.327 1.00 90.94 149 ASN A N 1
ATOM 1162 C CA . ASN A 1 149 ? -3.113 -14.320 8.703 1.00 90.94 149 ASN A CA 1
ATOM 1163 C C . ASN A 1 149 ? -3.214 -13.912 7.228 1.00 90.94 149 ASN A C 1
ATOM 1165 O O . ASN A 1 149 ? -4.135 -14.350 6.534 1.00 90.94 149 ASN A O 1
ATOM 1169 N N . GLU A 1 150 ? -2.309 -13.057 6.752 1.00 88.12 150 GLU A N 1
ATOM 1170 C CA . GLU A 1 150 ? -2.124 -12.737 5.326 1.00 88.12 150 GLU A CA 1
ATOM 1171 C C . GLU A 1 150 ? -0.910 -13.507 4.808 1.00 88.12 150 GLU A C 1
ATOM 1173 O O . GLU A 1 150 ? 0.220 -13.261 5.232 1.00 88.12 150 GLU A O 1
ATOM 1178 N N . ASP A 1 151 ? -1.147 -14.438 3.888 1.00 86.62 151 ASP A N 1
ATOM 1179 C CA . ASP A 1 151 ? -0.077 -15.227 3.296 1.00 86.62 151 ASP A CA 1
ATOM 1180 C C . ASP A 1 151 ? 0.292 -14.656 1.925 1.00 86.62 151 ASP A C 1
ATOM 1182 O O . ASP A 1 151 ? -0.416 -14.854 0.939 1.00 86.62 151 ASP A O 1
ATOM 1186 N N . LEU A 1 152 ? 1.425 -13.958 1.870 1.00 80.62 152 LEU A N 1
ATOM 1187 C CA . LEU A 1 152 ? 1.910 -13.281 0.668 1.00 80.62 152 LEU A CA 1
ATOM 1188 C C . LEU A 1 152 ? 2.881 -14.143 -0.146 1.00 80.62 152 LEU A C 1
ATOM 1190 O O . LEU A 1 152 ? 3.643 -14.952 0.399 1.00 80.62 152 LEU A O 1
ATOM 1194 N N . ASP A 1 153 ? 2.890 -13.901 -1.453 1.00 83.25 153 ASP A N 1
ATOM 1195 C CA . ASP A 1 153 ? 3.946 -14.322 -2.372 1.00 83.25 153 ASP A CA 1
ATOM 1196 C C . ASP A 1 153 ? 4.563 -13.061 -3.020 1.00 83.25 153 ASP A C 1
ATOM 1198 O O . ASP A 1 153 ? 3.824 -12.111 -3.270 1.00 83.25 153 ASP A O 1
ATOM 1202 N N . PRO A 1 154 ? 5.890 -12.970 -3.216 1.00 88.38 154 PRO A N 1
ATOM 1203 C CA . PRO A 1 154 ? 6.891 -13.808 -2.571 1.00 88.38 154 PRO A CA 1
ATOM 1204 C C . PRO A 1 154 ? 6.884 -13.577 -1.053 1.00 88.38 154 PRO A C 1
ATOM 1206 O O . PRO A 1 154 ? 6.559 -12.499 -0.563 1.00 88.38 154 PRO A O 1
ATOM 1209 N N . ARG A 1 155 ? 7.309 -14.577 -0.275 1.00 89.25 155 ARG A N 1
ATOM 1210 C CA . ARG A 1 155 ? 7.329 -14.514 1.203 1.00 89.25 155 ARG A CA 1
ATOM 1211 C C . ARG A 1 155 ? 8.069 -13.301 1.790 1.00 89.25 155 ARG A C 1
ATOM 1213 O O . ARG A 1 155 ? 7.806 -12.948 2.941 1.00 89.25 155 ARG A O 1
ATOM 1220 N N . VAL A 1 156 ? 9.021 -12.731 1.051 1.00 92.00 156 VAL A N 1
ATOM 1221 C CA . VAL A 1 156 ? 9.797 -11.540 1.438 1.00 92.00 156 VAL A CA 1
ATOM 1222 C C . VAL A 1 156 ? 8.965 -10.252 1.390 1.00 92.00 156 VAL A C 1
ATOM 1224 O O . VAL A 1 156 ? 9.313 -9.294 2.064 1.00 92.00 156 VAL A O 1
ATOM 1227 N N . ALA A 1 157 ? 7.796 -10.257 0.733 1.00 91.06 157 ALA A N 1
ATOM 1228 C CA . ALA A 1 157 ? 6.847 -9.139 0.743 1.00 91.06 157 ALA A CA 1
ATOM 1229 C C . ALA A 1 157 ? 6.381 -8.743 2.155 1.00 91.06 157 ALA A C 1
ATOM 1231 O O . ALA A 1 157 ? 5.973 -7.605 2.370 1.00 91.06 157 ALA A O 1
ATOM 1232 N N . ARG A 1 158 ? 6.520 -9.633 3.150 1.00 92.31 158 ARG A N 1
ATOM 1233 C CA . ARG A 1 158 ? 6.307 -9.294 4.567 1.00 92.31 158 ARG A CA 1
ATOM 1234 C C . ARG A 1 158 ? 7.167 -8.104 5.026 1.00 92.31 158 ARG A C 1
ATOM 1236 O O . ARG A 1 158 ? 6.733 -7.345 5.880 1.00 92.31 158 ARG A O 1
ATOM 1243 N N . ASN A 1 159 ? 8.351 -7.924 4.437 1.00 95.00 159 ASN A N 1
ATOM 1244 C CA . ASN A 1 159 ? 9.278 -6.842 4.773 1.00 95.00 159 ASN A CA 1
ATOM 1245 C C . ASN A 1 159 ? 8.824 -5.489 4.197 1.00 95.00 159 ASN A C 1
ATOM 1247 O O . ASN A 1 159 ? 9.366 -4.461 4.573 1.00 95.00 159 ASN A O 1
ATOM 1251 N N . LEU A 1 160 ? 7.809 -5.478 3.325 1.00 94.94 160 LEU A N 1
ATOM 1252 C CA . LEU A 1 160 ? 7.107 -4.274 2.866 1.00 94.94 160 LEU A CA 1
ATOM 1253 C C . LEU A 1 160 ? 5.866 -3.965 3.722 1.00 94.94 160 LEU A C 1
ATOM 1255 O O . LEU A 1 160 ? 5.077 -3.085 3.400 1.00 94.94 160 LEU A O 1
ATOM 1259 N N . THR A 1 161 ? 5.601 -4.721 4.785 1.00 94.94 161 THR A N 1
ATOM 1260 C CA . THR A 1 161 ? 4.393 -4.481 5.578 1.00 94.94 161 THR A CA 1
ATOM 1261 C C . THR A 1 161 ? 4.602 -3.287 6.504 1.00 94.94 161 THR A C 1
ATOM 1263 O O . THR A 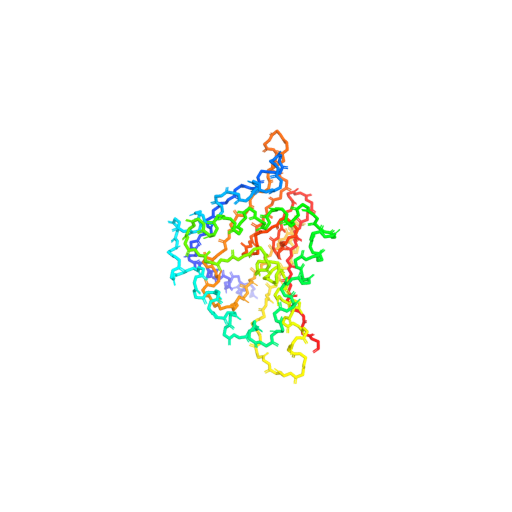1 161 ? 5.576 -3.245 7.249 1.00 94.94 161 THR A O 1
ATOM 1266 N N . LEU A 1 162 ? 3.658 -2.347 6.495 1.00 95.94 162 LEU A N 1
ATOM 1267 C CA . LEU A 1 162 ? 3.585 -1.229 7.434 1.00 95.94 162 LEU A CA 1
ATOM 1268 C C . LEU A 1 162 ? 2.406 -1.411 8.392 1.00 95.94 162 LEU A C 1
ATOM 1270 O O . LEU A 1 162 ? 1.325 -1.844 7.989 1.00 95.94 162 LEU A O 1
ATOM 1274 N N . SER A 1 163 ? 2.598 -1.017 9.653 1.00 95.81 163 SER A N 1
ATOM 1275 C CA . SER A 1 163 ? 1.497 -0.762 10.588 1.00 95.81 163 SER A CA 1
ATOM 1276 C C . SER A 1 163 ? 1.048 0.690 10.434 1.00 95.81 163 SER A C 1
ATOM 1278 O O . SER A 1 163 ? 1.759 1.617 10.819 1.00 95.81 163 SER A O 1
ATOM 1280 N N . LEU A 1 164 ? -0.118 0.899 9.830 1.00 97.12 164 LEU A N 1
ATOM 1281 C CA . LEU A 1 164 ? -0.598 2.211 9.411 1.00 97.12 164 LEU A CA 1
ATOM 1282 C C . LEU A 1 164 ? -1.545 2.818 10.448 1.00 97.12 164 LEU A C 1
ATOM 1284 O O . LEU A 1 164 ? -2.478 2.164 10.924 1.00 97.12 164 LEU A O 1
ATOM 1288 N N . ARG A 1 165 ? -1.350 4.102 10.747 1.00 97.44 165 ARG A N 1
ATOM 1289 C CA . ARG A 1 165 ? -2.279 4.932 11.527 1.00 97.44 165 ARG A CA 1
ATOM 1290 C C . ARG A 1 165 ? -2.739 6.093 10.660 1.00 97.44 165 ARG A C 1
ATOM 1292 O O . ARG A 1 165 ? -1.938 6.953 10.320 1.00 97.44 165 ARG A O 1
ATOM 1299 N N . PHE A 1 166 ? -4.017 6.124 10.303 1.00 97.44 166 PHE A N 1
ATOM 1300 C CA . PHE A 1 166 ? -4.583 7.225 9.528 1.00 97.44 166 PHE A CA 1
ATOM 1301 C C . PHE A 1 166 ? -5.044 8.318 10.480 1.00 97.44 166 PHE A C 1
ATOM 1303 O O . PHE A 1 166 ? -5.945 8.101 11.299 1.00 97.44 166 PHE A O 1
ATOM 1310 N N . ILE A 1 167 ? -4.411 9.477 10.368 1.00 98.00 167 ILE A N 1
ATOM 1311 C CA . ILE A 1 167 ? -4.627 10.629 11.231 1.00 98.00 167 ILE A CA 1
ATOM 1312 C C . ILE A 1 167 ? -5.406 11.679 10.440 1.00 98.00 167 ILE A C 1
ATOM 1314 O O . ILE A 1 167 ? -5.013 12.065 9.343 1.00 98.00 167 ILE A O 1
ATOM 1318 N N . GLY A 1 168 ? -6.551 12.090 10.973 1.00 96.38 168 GLY A N 1
ATOM 1319 C CA . GLY A 1 168 ? -7.375 13.157 10.423 1.00 96.38 168 GLY A CA 1
ATOM 1320 C C . GLY A 1 168 ? -7.040 14.528 11.015 1.00 96.38 168 GLY A C 1
ATOM 1321 O O . GLY A 1 168 ? -6.044 14.681 11.728 1.00 96.38 168 GLY A O 1
ATOM 1322 N N . PRO A 1 169 ? -7.906 15.526 10.768 1.00 95.62 169 PRO A N 1
ATOM 1323 C CA . PRO A 1 169 ? -7.818 16.829 11.418 1.00 95.62 169 PRO A CA 1
ATOM 1324 C C . PRO A 1 169 ? -7.690 16.710 12.941 1.00 95.62 169 PRO A C 1
ATOM 1326 O O . PRO A 1 169 ? -8.201 15.764 13.545 1.00 95.62 169 PRO A O 1
ATOM 1329 N N . GLU A 1 170 ? -6.992 17.673 13.546 1.00 94.31 170 GLU A N 1
ATOM 1330 C CA . GLU A 1 170 ? -6.792 17.761 15.004 1.00 94.31 170 GLU A CA 1
ATOM 1331 C C . GLU A 1 170 ? -6.053 16.552 15.616 1.00 94.31 170 GLU A C 1
ATOM 1333 O O . GLU A 1 170 ? -6.155 16.286 16.811 1.00 94.31 170 GLU A O 1
ATOM 1338 N N . GLY A 1 171 ? -5.307 15.788 14.808 1.00 94.81 171 GLY A N 1
ATOM 1339 C CA . GLY A 1 171 ? -4.554 14.623 15.288 1.00 94.81 171 GLY A CA 1
ATOM 1340 C C . GLY A 1 171 ? -5.431 13.406 15.601 1.00 94.81 171 GLY A C 1
ATOM 1341 O O . GLY A 1 171 ? -4.976 12.449 16.231 1.00 94.81 171 GLY A O 1
ATOM 1342 N N . LYS A 1 172 ? -6.698 13.413 15.172 1.00 96.56 172 LYS A N 1
ATOM 1343 C CA . LYS A 1 172 ? -7.639 12.331 15.458 1.00 96.56 172 LYS A CA 1
ATOM 1344 C C . LYS A 1 172 ? -7.266 11.061 14.701 1.00 96.56 172 LYS A C 1
ATOM 1346 O O . LYS A 1 172 ? -7.265 11.036 13.474 1.00 96.56 172 LYS A O 1
ATOM 1351 N N . LEU A 1 173 ? -7.065 9.965 15.425 1.00 97.19 173 LEU A N 1
ATOM 1352 C CA . LEU A 1 173 ? -6.953 8.636 14.832 1.00 97.19 173 LEU A CA 1
ATOM 1353 C C . LEU A 1 173 ? -8.296 8.211 14.215 1.00 97.19 173 LEU A C 1
ATOM 1355 O O . LEU A 1 173 ? -9.310 8.108 14.910 1.00 97.19 173 LEU A O 1
ATOM 1359 N N . LEU A 1 174 ? -8.292 7.939 12.912 1.00 96.06 174 LEU A N 1
ATOM 1360 C CA . LEU A 1 174 ? -9.480 7.535 12.159 1.00 96.06 174 LEU A CA 1
ATOM 1361 C C . LEU A 1 174 ? -9.508 6.036 11.857 1.00 96.06 174 LEU A C 1
ATOM 1363 O O . LEU A 1 174 ? -10.579 5.430 11.877 1.00 96.06 174 LEU A O 1
ATOM 1367 N N . LEU A 1 175 ? -8.350 5.441 11.571 1.00 95.56 175 LEU A N 1
ATOM 1368 C CA . LEU A 1 175 ? -8.245 4.061 11.107 1.00 95.56 175 LEU A CA 1
ATOM 1369 C C . LEU A 1 175 ? -6.871 3.480 11.458 1.00 95.56 175 LEU A C 1
ATOM 1371 O O . LEU A 1 175 ? -5.853 4.161 11.338 1.00 95.56 175 LEU A O 1
ATOM 1375 N N . HIS A 1 176 ? -6.846 2.207 11.833 1.00 96.25 176 HIS A N 1
ATOM 1376 C CA . HIS A 1 176 ? -5.649 1.374 11.813 1.00 96.25 176 HIS A CA 1
ATOM 1377 C C . HIS A 1 176 ? -5.645 0.513 10.555 1.00 96.25 176 HIS A C 1
ATOM 1379 O O . HIS A 1 176 ? -6.677 -0.059 10.206 1.00 96.25 176 HIS A O 1
ATOM 1385 N N . GLY A 1 177 ? -4.492 0.378 9.911 1.00 95.00 177 GLY A N 1
ATOM 1386 C CA . GLY A 1 177 ? -4.284 -0.530 8.787 1.00 95.00 177 GLY A CA 1
ATOM 1387 C C . GLY A 1 177 ? -3.035 -1.382 8.977 1.00 95.00 177 GLY A C 1
ATOM 1388 O O . GLY A 1 177 ? -2.137 -1.039 9.743 1.00 95.00 177 GLY A O 1
ATOM 1389 N N . THR A 1 178 ? -2.956 -2.500 8.271 1.00 93.94 178 THR A N 1
ATOM 1390 C CA . THR A 1 178 ? -1.708 -3.254 8.111 1.00 93.94 178 THR A CA 1
ATOM 1391 C C . THR A 1 178 ? -1.622 -3.711 6.670 1.00 93.94 178 THR A C 1
ATOM 1393 O O . THR A 1 178 ? -2.459 -4.504 6.239 1.00 93.94 178 THR A O 1
ATOM 1396 N N . ASP A 1 179 ? -0.668 -3.160 5.916 1.00 89.06 179 ASP A N 1
ATOM 1397 C CA . ASP A 1 179 ? -0.602 -3.393 4.473 1.00 89.06 179 ASP A CA 1
ATOM 1398 C C . ASP A 1 179 ? 0.781 -3.149 3.844 1.00 89.06 179 ASP A C 1
ATOM 1400 O O . ASP A 1 179 ? 1.669 -2.551 4.448 1.00 89.06 179 ASP A O 1
ATOM 1404 N N . TRP A 1 180 ? 0.916 -3.606 2.601 1.00 88.19 180 TRP A N 1
ATOM 1405 C CA . TRP A 1 180 ? 2.055 -3.541 1.689 1.00 88.19 180 TRP A CA 1
ATOM 1406 C C . TRP A 1 180 ? 1.688 -2.934 0.311 1.00 88.19 180 TRP A C 1
ATOM 1408 O O . TRP A 1 180 ? 2.555 -2.790 -0.547 1.00 88.19 180 TRP A O 1
ATOM 1418 N N . TYR A 1 181 ? 0.413 -2.576 0.082 1.00 79.19 181 TYR A N 1
ATOM 1419 C CA . TYR A 1 181 ? -0.048 -1.851 -1.119 1.00 79.19 181 TYR A CA 1
ATOM 1420 C C . TYR A 1 181 ? 0.187 -0.336 -1.076 1.00 79.19 181 TYR A C 1
ATOM 1422 O O . TYR A 1 181 ? 0.373 0.277 -2.121 1.00 79.19 181 TYR A O 1
ATOM 1430 N N . TRP A 1 182 ? 0.162 0.237 0.130 1.00 80.12 182 TRP A N 1
ATOM 1431 C CA . TRP A 1 182 ? 0.417 1.649 0.455 1.00 80.12 182 TRP A CA 1
ATOM 1432 C C . TRP A 1 182 ? -0.334 2.682 -0.392 1.00 80.12 182 TRP A C 1
ATOM 1434 O O . TRP A 1 182 ? 0.261 3.491 -1.082 1.00 80.12 182 TRP A O 1
ATOM 1444 N N . PHE A 1 183 ? -1.656 2.717 -0.301 1.00 82.69 183 PHE A N 1
ATOM 1445 C CA . PHE A 1 183 ? -2.433 3.898 -0.684 1.00 82.69 183 PHE A CA 1
ATOM 1446 C C . PHE A 1 183 ? -3.764 3.880 0.062 1.00 82.69 183 PHE A C 1
ATOM 1448 O O . PHE A 1 183 ? -4.232 2.829 0.526 1.00 82.69 183 PHE A O 1
ATOM 1455 N N . THR A 1 184 ? -4.385 5.042 0.203 1.00 78.12 184 THR A N 1
ATOM 1456 C CA . THR A 1 184 ? -5.667 5.188 0.879 1.00 78.12 184 THR A CA 1
ATOM 1457 C C . THR A 1 184 ? -6.711 4.375 0.117 1.00 78.12 184 THR A C 1
ATOM 1459 O O . THR A 1 184 ? -6.806 4.473 -1.099 1.00 78.12 184 THR A O 1
ATOM 1462 N N . THR A 1 185 ? -7.519 3.578 0.825 1.00 77.19 185 THR A N 1
ATOM 1463 C CA . THR A 1 185 ? -8.496 2.587 0.298 1.00 77.19 185 THR A CA 1
ATOM 1464 C C . THR A 1 185 ? -7.923 1.257 -0.207 1.00 77.19 185 THR A C 1
ATOM 1466 O O . THR A 1 185 ? -8.685 0.306 -0.357 1.00 77.19 185 THR A O 1
ATOM 1469 N N . GLY A 1 186 ? -6.601 1.122 -0.343 1.00 79.75 186 GLY A N 1
ATOM 1470 C CA . GLY A 1 186 ? -5.936 -0.126 -0.742 1.00 79.75 186 GLY A CA 1
ATOM 1471 C C . GLY A 1 186 ? -5.806 -1.187 0.360 1.00 79.75 186 GLY A C 1
ATOM 1472 O O . GLY A 1 186 ? -4.999 -2.100 0.218 1.00 79.75 186 GLY A O 1
ATOM 1473 N N . LEU A 1 187 ? -6.542 -1.058 1.472 1.00 88.81 187 LEU A N 1
ATOM 1474 C CA . LEU A 1 187 ? -6.306 -1.840 2.688 1.00 88.81 187 LEU A CA 1
ATOM 1475 C C . LEU A 1 187 ? -6.969 -3.224 2.659 1.00 88.81 187 LEU A C 1
ATOM 1477 O O . LEU A 1 187 ? -8.191 -3.343 2.582 1.00 88.81 187 LEU A O 1
ATOM 1481 N N . ARG A 1 188 ? -6.167 -4.273 2.842 1.00 89.00 188 ARG A N 1
ATOM 1482 C CA . ARG A 1 188 ? -6.596 -5.671 3.019 1.00 89.00 188 ARG A CA 1
ATOM 1483 C C . ARG A 1 188 ? -6.935 -6.008 4.460 1.00 89.00 188 ARG A C 1
ATOM 1485 O O . ARG A 1 188 ? -7.706 -6.936 4.700 1.00 89.00 188 ARG A O 1
ATOM 1492 N N . THR A 1 189 ? -6.352 -5.275 5.405 1.00 93.81 189 THR A N 1
ATOM 1493 C CA . THR A 1 189 ? -6.585 -5.435 6.842 1.00 93.81 189 THR A CA 1
ATOM 1494 C C . THR A 1 189 ? -6.684 -4.064 7.483 1.00 93.81 189 THR A C 1
ATOM 1496 O O . THR A 1 189 ? -5.717 -3.300 7.470 1.00 93.81 189 THR A O 1
ATOM 1499 N N . ALA A 1 190 ? -7.848 -3.743 8.046 1.00 95.44 190 ALA A N 1
ATOM 1500 C CA . ALA A 1 190 ? -8.065 -2.457 8.692 1.00 95.44 190 ALA A CA 1
ATOM 1501 C C . ALA A 1 190 ? -9.083 -2.528 9.832 1.00 95.44 190 ALA A C 1
ATOM 1503 O O . ALA A 1 190 ? -9.937 -3.413 9.890 1.00 95.44 190 ALA A O 1
ATOM 1504 N N . MET A 1 191 ? -9.009 -1.562 10.743 1.00 96.62 191 MET A N 1
ATOM 1505 C CA . MET A 1 191 ? -9.946 -1.406 11.848 1.00 96.62 191 MET A CA 1
ATOM 1506 C C . MET A 1 191 ? -10.208 0.070 12.117 1.00 96.62 191 MET A C 1
ATOM 1508 O O . MET A 1 191 ? -9.281 0.858 12.300 1.00 96.62 191 MET A O 1
ATOM 1512 N N . ARG A 1 192 ? -11.489 0.438 12.167 1.00 95.75 192 ARG A N 1
ATOM 1513 C CA . ARG A 1 192 ? -11.945 1.742 12.641 1.00 95.75 192 ARG A CA 1
ATOM 1514 C C . ARG A 1 192 ? -12.383 1.602 14.103 1.00 95.75 192 ARG A C 1
ATOM 1516 O O . ARG A 1 192 ? -13.350 0.871 14.354 1.00 95.75 192 ARG A O 1
ATOM 1523 N N . PRO A 1 193 ? -11.726 2.295 15.055 1.00 94.69 193 PRO A N 1
ATOM 1524 C CA . PRO A 1 193 ? -12.022 2.156 16.478 1.00 94.69 193 PRO A CA 1
ATOM 1525 C C . PRO A 1 193 ? -13.503 2.369 16.793 1.00 94.69 193 PRO A C 1
ATOM 1527 O O . PRO A 1 193 ? -14.098 3.357 16.367 1.00 94.69 193 PRO A O 1
ATOM 1530 N N . GLY A 1 194 ? -14.095 1.421 17.521 1.00 93.00 194 GLY A N 1
ATOM 1531 C CA . GLY A 1 194 ? -15.500 1.470 17.938 1.00 93.00 194 GLY A CA 1
ATOM 1532 C C . GLY A 1 194 ? -16.532 1.286 16.820 1.00 93.00 194 GLY A C 1
ATOM 1533 O O . GLY A 1 194 ? -17.718 1.419 17.096 1.00 93.00 194 GLY A O 1
ATOM 1534 N N . VAL A 1 195 ? -16.114 0.992 15.581 1.00 95.31 195 VAL A N 1
ATOM 1535 C CA . VAL A 1 195 ? -17.031 0.864 14.436 1.00 95.31 195 VAL A CA 1
ATOM 1536 C C . VAL A 1 195 ? -16.964 -0.526 13.814 1.00 95.31 195 VAL A C 1
ATOM 1538 O O . VAL A 1 195 ? -17.931 -1.274 13.890 1.00 95.31 195 VAL A O 1
ATOM 1541 N N . ALA A 1 196 ? -15.844 -0.878 13.179 1.00 95.31 196 ALA A N 1
ATOM 1542 C CA . ALA A 1 196 ? -15.728 -2.122 12.423 1.00 95.31 196 ALA A CA 1
ATOM 1543 C C . ALA A 1 196 ? -14.266 -2.525 12.210 1.00 95.31 196 ALA A C 1
ATOM 1545 O O . ALA A 1 196 ? -13.356 -1.697 12.266 1.00 95.31 196 ALA A O 1
ATOM 1546 N N . SER A 1 197 ? -14.056 -3.802 11.905 1.00 96.50 197 SER A N 1
ATOM 1547 C CA . SER A 1 197 ? -12.791 -4.335 11.400 1.00 96.50 197 SER A CA 1
ATOM 1548 C C . SER A 1 197 ? -13.049 -5.132 10.126 1.00 96.50 197 SER A C 1
ATOM 1550 O O . SER A 1 197 ? -14.087 -5.780 10.002 1.00 96.50 197 SER A O 1
ATOM 1552 N N . VAL A 1 198 ? -12.116 -5.071 9.184 1.00 94.94 198 VAL A N 1
ATOM 1553 C CA . VAL A 1 198 ? -12.202 -5.724 7.878 1.00 94.94 198 VAL A CA 1
ATOM 1554 C C . VAL A 1 198 ? -10.924 -6.510 7.613 1.00 94.94 198 VAL A C 1
ATOM 1556 O O . VAL A 1 198 ? -9.821 -6.051 7.918 1.00 94.94 198 VAL A O 1
ATOM 1559 N N . SER A 1 199 ? -11.087 -7.704 7.052 1.00 94.00 199 SER A N 1
ATOM 1560 C CA . SER A 1 199 ? -10.012 -8.494 6.465 1.00 94.00 199 SER A CA 1
ATOM 1561 C C . SER A 1 199 ? -10.487 -9.067 5.129 1.00 94.00 199 SER A C 1
ATOM 1563 O O . SER A 1 199 ? -11.659 -9.414 4.978 1.00 94.00 199 SER A O 1
ATOM 1565 N N .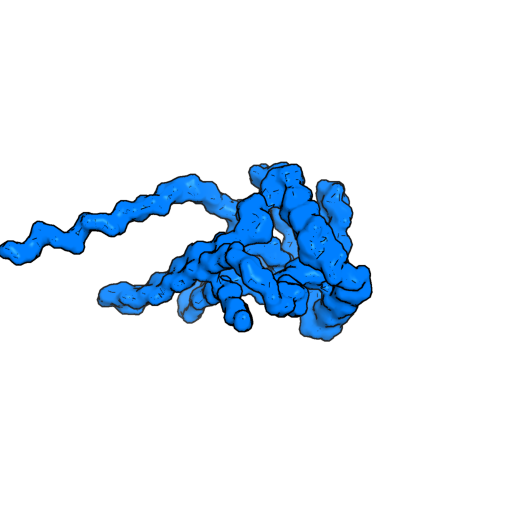 GLY A 1 200 ? -9.597 -9.106 4.139 1.00 88.38 200 GLY A N 1
ATOM 1566 C CA . GLY A 1 200 ? -9.877 -9.646 2.810 1.00 88.38 200 GLY A CA 1
ATOM 1567 C C . GLY A 1 200 ? -9.139 -10.957 2.554 1.00 88.38 200 GLY A C 1
ATOM 1568 O O . GLY A 1 200 ? -7.912 -11.014 2.682 1.00 88.38 200 GLY A O 1
ATOM 1569 N N . ASN A 1 201 ? -9.872 -11.983 2.113 1.00 87.00 201 ASN A N 1
ATOM 1570 C CA . ASN A 1 201 ? -9.301 -13.243 1.642 1.00 87.00 201 ASN A CA 1
ATOM 1571 C C . ASN A 1 201 ? -9.441 -13.354 0.123 1.00 87.00 201 ASN A C 1
ATOM 1573 O O . ASN A 1 201 ? -10.471 -12.999 -0.446 1.00 87.00 201 ASN A O 1
ATOM 1577 N N . TYR A 1 202 ? -8.404 -13.880 -0.526 1.00 80.69 202 TYR A N 1
ATOM 1578 C CA . TYR A 1 202 ? -8.454 -14.211 -1.947 1.00 80.69 202 TYR A CA 1
ATOM 1579 C C . TYR A 1 202 ? -9.476 -15.334 -2.185 1.00 80.69 202 TYR A C 1
ATOM 1581 O O . TYR A 1 202 ? -9.453 -16.346 -1.481 1.00 80.69 202 TYR A O 1
ATOM 1589 N N . ARG A 1 203 ? -10.367 -15.166 -3.167 1.00 79.69 203 ARG A N 1
ATOM 1590 C CA . ARG A 1 203 ? -11.379 -16.167 -3.535 1.00 79.69 203 ARG A CA 1
ATOM 1591 C C . ARG A 1 203 ? -11.059 -16.741 -4.908 1.00 79.69 203 ARG A C 1
ATOM 1593 O O . ARG A 1 203 ? -11.104 -16.018 -5.894 1.00 79.69 203 ARG A O 1
ATOM 1600 N N . PHE A 1 204 ? -10.774 -18.038 -4.975 1.00 72.88 204 PHE A N 1
ATOM 1601 C CA . PHE A 1 204 ? -10.596 -18.739 -6.249 1.00 72.88 204 PHE A CA 1
ATOM 1602 C C . PHE A 1 204 ? -11.935 -18.844 -6.996 1.00 72.88 204 PHE A C 1
ATOM 1604 O O . PHE A 1 204 ? -12.983 -18.983 -6.357 1.00 72.88 204 PHE A O 1
ATOM 1611 N N . ALA A 1 205 ? -11.881 -18.718 -8.324 1.00 62.00 205 ALA A N 1
ATOM 1612 C CA . ALA A 1 205 ? -13.019 -18.898 -9.224 1.00 62.00 205 ALA A CA 1
ATOM 1613 C C . ALA A 1 205 ? -13.137 -20.362 -9.655 1.00 62.00 205 ALA A C 1
ATOM 1615 O O . ALA A 1 205 ? -12.070 -20.988 -9.859 1.00 62.00 205 ALA A O 1
#

Foldseek 3Di:
DPPPDPDDPPPPPVVDDDAAADEQEPVDQLLCRCQCLVVSLCVVAPCVLAVVVVVVVCVVPLVVVDDPVQLVVLLVVCCVPPVSQLSNLQSVCVVCVVVVHNAHSSNLSCVLCVLVSCLVVCPPDDDPDDKKDKDWDQDPVRDIDIDIDDCDPPNSNQSLWYFYFYAYPPRDTAKTAIDNSDTPPSGQWIDGPPPDTHHDIDDHD

Organism: NCBI:txid73915

Nearest PDB structures (foldseek):
  1nfh-assembly1_B-2  TM=2.662E-01  e=7.116E+00  Archaeoglobus fulgidus
  8xgc-assembly1_I  TM=1.780E-01  e=3.523E+00  Saccharomyces cerevisiae

Solvent-accessible surface area (backbone atoms only — not comparable to full-atom values): 12035 Å² total; per-residue (Å²): 144,86,85,87,86,88,83,82,80,77,74,82,71,68,89,68,81,76,52,54,75,45,71,33,40,68,76,46,60,45,38,55,28,48,64,61,53,63,56,54,36,46,78,77,31,50,54,79,60,20,56,48,58,40,54,50,52,41,48,76,52,62,50,70,75,52,62,76,67,53,27,56,51,38,31,53,46,32,50,73,77,37,48,57,44,37,34,22,38,40,32,46,22,49,52,34,41,76,70,73,38,94,47,46,44,35,55,51,34,37,54,71,41,39,71,60,53,46,55,69,67,53,69,91,63,94,68,91,68,68,72,44,46,77,49,78,46,70,46,96,86,71,47,76,46,77,53,72,51,84,54,63,83,57,72,53,43,64,50,48,32,33,34,34,37,34,25,40,74,96,73,39,79,58,34,40,37,48,44,64,67,78,44,82,90,58,65,49,27,37,36,32,86,99,76,51,73,50,74,68,63,88,77,86,132

Sequence (205 aa):
MLQALAACVVGLVAASTPPPAFEVNLTLPPFNRYHGAVRR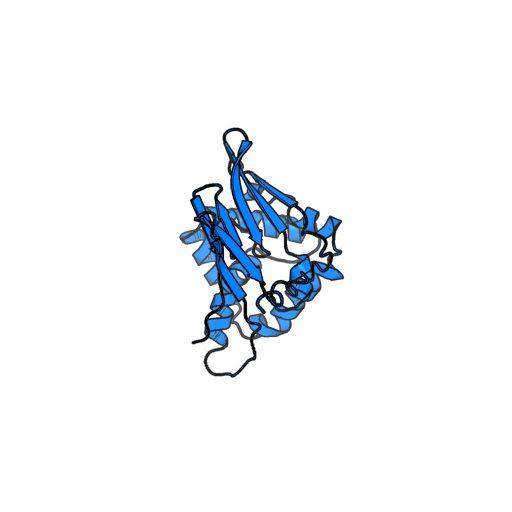VLETHTAEHSFMPVFTHWNETLWRQLSPSVFSRTADALRRHFPEQAEEMRGIAEELQESGLPVSFEYLSAWAYRHELQHAVAGAGGTRLRACTGVVVQGTDGRVRHGRNEDLDPRVARNLTLSLRFIGPEGKLLLHGTDWYWFTTGLRTAMRPGVASVSGNYRFA

Mean predicted aligned error: 6.88 Å